Protein AF-A0A946X0G3-F1 (afdb_monomer_lite)

Secondary structure (DSSP, 8-state):
---SSTTS-SBTTTTB-HHHHHHHHHHHHHHHHHTT----EEESSBTTBSS--TTT-S-EEE--HHHHHH---TT--S-STTS-GGG----S---HHHHHH-TTT-TTHHHHIIIIIHHHHHHHS--GGG-S--EE-SSEEEEE-TTSTT-EEEEESS-EEEEEEEPPTT-TT-SEEEEEEE-SS-EEEEEEEE-BTTEEEEEE-TT--EEEE-PPP-

Foldseek 3Di:
DAAPDVPGARDPVPRHDLVNLQVVVLVVLVVCVVVVHADEEADQDDRNHQGRQFLSHQAYNHAAPVSLVPHDHPPRDPDPLQDASNRDHYDQDDQVVLCVVPVPQSPCPLVSCQQTVQVSVQSRDDDLQQQWDFDHDNFWTWGDNVVDPFKIKTAGQAKDFQDKIAGGPVCPVAQKKWKWFQGPVGTHTDDMFGADPRITGDTTHRGGIIMIGSDDDD

Sequence (218 aa):
MRPSGPGEPISPYLGLSTEDEVAAQRKILRYWRDQGIDVTSEGGKYWLREDPFLGLQPMAWHHDEMTYAREDWPGKPEDFTSLPPELCAFTPMHAEPEIMRDSESLPGLIEQFCLKVAPWYYRRNADVAKASTVIITDDEVVCPVLWRDRALVAYSRHGVSGRTIRLPSHWVDVTHVKLSLLTLDGLEDRRTLPVDDGLISLTLAAHEPIVIGPFPAS

Radius of gyration: 21.56 Å; chains: 1; bounding box: 56×33×55 Å

pLDDT: mean 88.21, std 9.85, range [49.22, 98.31]

Structure (mmCIF, N/CA/C/O backbone):
data_AF-A0A946X0G3-F1
#
_entry.id   AF-A0A946X0G3-F1
#
loop_
_atom_site.group_PDB
_atom_site.id
_atom_site.type_symbol
_atom_site.label_atom_id
_atom_site.label_alt_id
_atom_site.label_comp_id
_atom_site.label_asym_id
_atom_site.label_entity_id
_atom_site.label_seq_id
_atom_site.pdbx_PDB_ins_code
_atom_site.Cartn_x
_atom_site.Cartn_y
_atom_site.Cartn_z
_atom_site.occupancy
_atom_site.B_iso_or_equiv
_atom_site.auth_seq_id
_atom_site.auth_comp_id
_atom_site.auth_asym_id
_atom_site.auth_atom_id
_atom_site.pdbx_PDB_model_num
ATOM 1 N N . MET A 1 1 ? 25.998 1.568 -18.212 1.00 55.88 1 MET A N 1
ATOM 2 C CA . MET A 1 1 ? 26.500 2.537 -19.211 1.00 55.88 1 MET A CA 1
ATOM 3 C C . MET A 1 1 ? 25.497 3.683 -19.245 1.00 55.88 1 MET A C 1
ATOM 5 O O . MET A 1 1 ? 24.305 3.396 -19.266 1.00 55.88 1 MET A O 1
ATOM 9 N N . ARG A 1 2 ? 25.930 4.938 -19.087 1.00 56.94 2 ARG A N 1
ATOM 10 C CA . ARG A 1 2 ? 25.055 6.115 -19.242 1.00 56.94 2 ARG A CA 1
ATOM 11 C C . ARG A 1 2 ? 25.330 6.706 -20.629 1.00 56.94 2 ARG A C 1
ATOM 13 O O . ARG A 1 2 ? 26.508 6.715 -20.990 1.00 56.94 2 ARG A O 1
ATOM 20 N N . PRO A 1 3 ? 24.310 7.165 -21.379 1.00 61.22 3 PRO A N 1
ATOM 21 C CA . PRO A 1 3 ? 24.537 7.885 -22.619 1.00 61.22 3 PRO A CA 1
ATOM 22 C C . PRO A 1 3 ? 25.484 9.049 -22.360 1.00 61.22 3 PRO A C 1
ATOM 24 O O . PRO A 1 3 ? 25.451 9.669 -21.290 1.00 61.22 3 PRO A O 1
ATOM 27 N N . SER A 1 4 ? 26.325 9.329 -23.343 1.00 61.78 4 SER A N 1
ATOM 28 C CA . SER A 1 4 ? 27.299 10.412 -23.273 1.00 61.78 4 SER A CA 1
ATOM 29 C C . SER A 1 4 ? 26.637 11.805 -23.414 1.00 61.78 4 SER A C 1
ATOM 31 O O . SER A 1 4 ? 27.226 12.799 -22.991 1.00 61.78 4 SER A O 1
ATOM 33 N N . GLY A 1 5 ? 25.360 11.862 -23.829 1.00 61.22 5 GLY A N 1
ATOM 34 C CA . GLY A 1 5 ? 24.507 13.053 -23.850 1.00 61.22 5 GLY A CA 1
ATOM 35 C C . GLY A 1 5 ? 23.083 12.771 -24.371 1.00 61.22 5 GLY A C 1
ATOM 36 O O . GLY A 1 5 ? 22.788 11.646 -24.786 1.00 61.22 5 GLY A O 1
ATOM 37 N N . PRO A 1 6 ? 22.165 13.760 -24.347 1.00 61.59 6 PRO A N 1
ATOM 38 C CA . PRO A 1 6 ? 20.841 13.639 -24.963 1.00 61.59 6 PRO A CA 1
ATOM 39 C C . PRO A 1 6 ? 20.947 13.364 -26.471 1.00 61.59 6 PRO A C 1
ATOM 41 O O . PRO A 1 6 ? 21.573 14.134 -27.194 1.00 61.59 6 PRO A O 1
ATOM 44 N N . GLY A 1 7 ? 20.323 12.282 -26.945 1.00 64.81 7 GLY A N 1
ATOM 45 C CA . GLY A 1 7 ? 20.351 11.880 -28.359 1.00 64.81 7 GLY A CA 1
ATOM 46 C C . GLY A 1 7 ? 21.602 11.105 -28.790 1.00 64.81 7 GLY A C 1
ATOM 47 O O . GLY A 1 7 ? 21.724 10.764 -29.964 1.00 64.81 7 GLY A O 1
ATOM 48 N N . GLU A 1 8 ? 22.519 10.806 -27.869 1.00 70.75 8 GLU A N 1
ATOM 49 C CA . GLU A 1 8 ? 23.694 9.985 -28.158 1.00 70.75 8 GLU A CA 1
ATOM 50 C C . GLU A 1 8 ? 23.410 8.487 -27.952 1.00 70.75 8 GLU A C 1
ATOM 52 O O . GLU A 1 8 ? 22.542 8.129 -27.148 1.00 70.75 8 GLU A O 1
ATOM 57 N N . PRO A 1 9 ? 24.143 7.591 -28.645 1.00 72.38 9 PRO A N 1
ATOM 58 C CA . PRO A 1 9 ? 24.001 6.156 -28.452 1.00 72.38 9 PRO A CA 1
ATOM 59 C C . PRO A 1 9 ? 24.216 5.761 -26.991 1.00 72.38 9 PRO A C 1
ATOM 61 O O . PRO A 1 9 ? 25.131 6.241 -26.319 1.00 72.38 9 PRO A O 1
ATOM 64 N N . ILE A 1 10 ? 23.418 4.808 -26.521 1.00 78.50 10 ILE A N 1
ATOM 65 C CA . ILE A 1 10 ? 23.568 4.226 -25.183 1.00 78.50 10 ILE A CA 1
ATOM 66 C C . ILE A 1 10 ? 24.912 3.509 -25.054 1.00 78.50 10 ILE A C 1
ATOM 68 O O . ILE A 1 10 ? 25.544 3.541 -23.995 1.00 78.50 10 ILE A O 1
ATOM 72 N N . SER A 1 11 ? 25.354 2.885 -26.150 1.00 75.62 11 SER A N 1
ATOM 73 C CA . SER A 1 11 ? 26.679 2.296 -26.284 1.00 75.62 11 SER A CA 1
ATOM 74 C C . SER A 1 11 ? 27.450 2.983 -27.411 1.00 75.62 11 SER A C 1
ATOM 76 O O . SER A 1 11 ? 27.090 2.801 -28.580 1.00 75.62 11 SER A O 1
ATOM 78 N N . PRO A 1 12 ? 28.551 3.698 -27.108 1.00 69.44 12 PRO A N 1
ATOM 79 C CA . PRO A 1 12 ? 29.371 4.348 -28.131 1.00 69.44 12 PRO A CA 1
ATOM 80 C C . PRO A 1 12 ? 30.099 3.343 -29.041 1.00 69.44 12 PRO A C 1
ATOM 82 O O . PRO A 1 12 ? 30.631 3.729 -30.076 1.00 69.44 12 PRO A O 1
ATOM 85 N N . TYR A 1 13 ? 30.120 2.056 -28.676 1.00 79.56 13 TYR A N 1
ATOM 86 C CA . TYR A 1 13 ? 30.780 0.995 -29.443 1.00 79.56 13 TYR A CA 1
ATOM 87 C C . TYR A 1 13 ? 29.832 0.231 -30.365 1.00 79.56 13 TYR A C 1
ATOM 89 O O . TYR A 1 13 ? 30.270 -0.318 -31.371 1.00 79.56 13 TYR A O 1
ATOM 97 N N . LEU A 1 14 ? 28.551 0.155 -30.000 1.00 83.06 14 LEU A N 1
ATOM 98 C CA . LEU A 1 14 ? 27.558 -0.646 -30.719 1.00 83.06 14 LEU A CA 1
ATOM 99 C C . LEU A 1 14 ? 26.562 0.211 -31.506 1.00 83.06 14 LEU A C 1
ATOM 101 O O . LEU A 1 14 ? 25.830 -0.330 -32.325 1.00 83.06 14 LEU A O 1
ATOM 105 N N . GLY A 1 15 ? 26.525 1.526 -31.263 1.00 83.88 15 GLY A N 1
ATOM 106 C CA . GLY A 1 15 ? 25.594 2.434 -31.937 1.00 83.88 15 GLY A CA 1
ATOM 107 C C . GLY A 1 15 ? 24.127 2.200 -31.564 1.00 83.88 15 GLY A C 1
ATOM 108 O O . GLY A 1 15 ? 23.250 2.617 -32.310 1.00 83.88 15 GLY A O 1
ATOM 109 N N . LEU A 1 16 ? 23.861 1.529 -30.437 1.00 85.88 16 LEU A N 1
ATOM 110 C CA . LEU A 1 16 ? 22.505 1.219 -29.982 1.00 85.88 16 LEU A CA 1
ATOM 111 C C . LEU A 1 16 ? 21.797 2.476 -29.480 1.00 85.88 16 LEU A C 1
ATOM 113 O O . LEU A 1 16 ? 22.350 3.237 -28.677 1.00 85.88 16 LEU A O 1
ATOM 117 N N . SER A 1 17 ? 20.564 2.656 -29.936 1.00 85.94 17 SER A N 1
ATOM 118 C CA . SER A 1 17 ? 19.666 3.727 -29.514 1.00 85.94 17 SER A CA 1
ATOM 119 C C . SER A 1 17 ? 18.859 3.343 -28.267 1.00 85.94 17 SER A C 1
ATOM 121 O O . SER A 1 17 ? 18.804 2.178 -27.864 1.00 85.94 17 SER A O 1
ATOM 123 N N . THR A 1 18 ? 18.175 4.320 -27.670 1.00 85.56 18 THR A N 1
ATOM 124 C CA . THR A 1 18 ? 17.166 4.060 -26.628 1.00 85.56 18 THR A CA 1
ATOM 125 C C . THR A 1 18 ? 16.022 3.193 -27.141 1.00 85.56 18 THR A C 1
ATOM 127 O O . THR A 1 18 ? 15.529 2.343 -26.404 1.00 85.56 18 THR A O 1
ATOM 130 N N . GLU A 1 19 ? 15.629 3.345 -28.406 1.00 87.81 19 GLU A N 1
ATOM 131 C CA . GLU A 1 19 ? 14.585 2.521 -29.019 1.00 87.81 19 GLU A CA 1
ATOM 132 C C . GLU A 1 19 ? 15.002 1.045 -29.096 1.00 87.81 19 GLU A C 1
ATOM 134 O O . GLU A 1 19 ? 14.199 0.162 -28.781 1.00 87.81 19 GLU A O 1
ATOM 139 N N . ASP A 1 20 ? 16.266 0.769 -29.436 1.00 89.69 20 ASP A N 1
ATOM 140 C CA . ASP A 1 20 ? 16.814 -0.593 -29.463 1.00 89.69 20 ASP A CA 1
ATOM 141 C C . ASP A 1 20 ? 16.781 -1.233 -28.070 1.00 89.69 20 ASP A C 1
ATOM 143 O O . ASP A 1 20 ? 16.346 -2.379 -27.911 1.00 89.69 20 ASP A O 1
ATOM 147 N N . GLU A 1 21 ? 17.182 -0.477 -27.045 1.00 89.88 21 GLU A N 1
ATOM 148 C CA . GLU A 1 21 ? 17.142 -0.91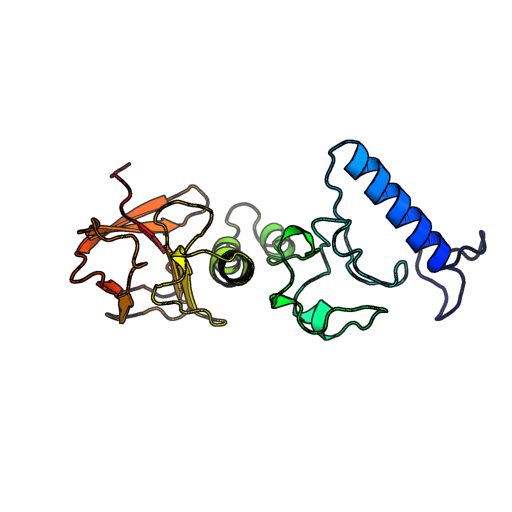6 -25.648 1.00 89.88 21 GLU A CA 1
ATOM 149 C C . GLU A 1 21 ? 15.708 -1.152 -25.163 1.00 89.88 21 GLU A C 1
ATOM 151 O O . GLU A 1 21 ? 15.429 -2.175 -24.533 1.00 89.88 21 GLU A O 1
ATOM 156 N N . VAL A 1 22 ? 14.767 -0.263 -25.491 1.00 91.19 22 VAL A N 1
ATOM 157 C CA . VAL A 1 22 ? 13.339 -0.440 -25.186 1.00 91.19 22 VAL A CA 1
ATOM 158 C C . VAL A 1 22 ? 12.798 -1.702 -25.859 1.00 91.19 22 VAL A C 1
ATOM 160 O O . VAL A 1 22 ? 12.115 -2.508 -25.217 1.00 91.19 22 VAL A O 1
ATOM 163 N N . ALA A 1 23 ? 13.121 -1.920 -27.135 1.00 93.12 23 ALA A N 1
ATOM 164 C CA . ALA A 1 23 ? 12.687 -3.098 -27.875 1.00 93.12 23 ALA A CA 1
ATOM 165 C C . ALA A 1 23 ? 13.257 -4.392 -27.274 1.00 93.12 23 ALA A C 1
ATOM 167 O O . ALA A 1 23 ? 12.530 -5.384 -27.150 1.00 93.12 23 ALA A O 1
ATOM 168 N N . ALA A 1 24 ? 14.530 -4.392 -26.872 1.00 93.50 24 ALA A N 1
ATOM 169 C CA . ALA A 1 24 ? 15.168 -5.526 -26.212 1.00 93.50 24 ALA A CA 1
ATOM 170 C C . ALA A 1 24 ? 14.536 -5.820 -24.843 1.00 93.50 24 ALA A C 1
ATOM 172 O O . ALA A 1 24 ? 14.138 -6.956 -24.580 1.00 93.50 24 ALA A O 1
ATOM 173 N N . GLN A 1 25 ? 14.350 -4.800 -24.003 1.00 93.75 25 GLN A N 1
ATOM 174 C CA . GLN A 1 25 ? 13.747 -4.947 -22.675 1.00 93.75 25 GLN A CA 1
ATOM 175 C C . GLN A 1 25 ? 12.310 -5.472 -22.756 1.00 93.75 25 GLN A C 1
ATOM 177 O O . GLN A 1 25 ? 11.956 -6.411 -22.044 1.00 93.75 25 GLN A O 1
ATOM 182 N N . ARG A 1 26 ? 11.494 -4.954 -23.684 1.00 94.00 26 ARG A N 1
ATOM 183 C CA . ARG A 1 26 ? 10.133 -5.467 -23.910 1.00 94.00 26 ARG A CA 1
ATOM 184 C C . ARG A 1 26 ? 10.133 -6.934 -24.349 1.00 94.00 26 ARG A C 1
ATOM 186 O O . ARG A 1 26 ? 9.258 -7.683 -23.921 1.00 94.00 26 ARG A O 1
ATOM 193 N N . LYS A 1 27 ? 11.091 -7.364 -25.182 1.00 96.12 27 LYS A N 1
ATOM 194 C CA . LYS A 1 27 ? 11.238 -8.780 -25.571 1.00 96.12 27 LYS A CA 1
ATOM 195 C C . LYS A 1 27 ? 11.607 -9.658 -24.374 1.00 96.12 27 LYS A C 1
ATOM 197 O O . LYS A 1 27 ? 11.003 -10.712 -24.214 1.00 96.12 27 LYS A O 1
ATOM 202 N N . ILE A 1 28 ? 12.538 -9.211 -23.530 1.00 95.06 28 ILE A N 1
ATOM 203 C CA . ILE A 1 28 ? 12.961 -9.935 -22.321 1.00 95.06 28 ILE A CA 1
ATOM 204 C C . ILE A 1 28 ? 11.788 -10.098 -21.348 1.00 95.06 28 ILE A C 1
ATOM 206 O O . ILE A 1 28 ? 11.506 -11.214 -20.922 1.00 95.06 28 ILE A O 1
ATOM 210 N N . LEU A 1 29 ? 11.070 -9.012 -21.041 1.00 94.06 29 LEU A N 1
ATOM 211 C CA . LEU A 1 29 ? 9.914 -9.056 -20.140 1.00 94.06 29 LEU A CA 1
ATOM 212 C C . LEU A 1 29 ? 8.815 -9.988 -20.670 1.00 94.06 29 LEU A C 1
ATOM 214 O O . LEU A 1 29 ? 8.288 -10.806 -19.922 1.00 94.06 29 LEU A O 1
ATOM 218 N N . ARG A 1 30 ? 8.504 -9.918 -21.974 1.00 94.69 30 ARG A N 1
ATOM 219 C CA . ARG A 1 30 ? 7.520 -10.817 -22.601 1.00 94.69 30 ARG A CA 1
ATOM 220 C C . ARG A 1 30 ? 7.949 -12.274 -22.530 1.00 94.69 30 ARG A C 1
ATOM 222 O O . ARG A 1 30 ? 7.134 -13.099 -22.148 1.00 94.69 30 ARG A O 1
ATOM 229 N N . TYR A 1 31 ? 9.208 -12.571 -22.852 1.00 96.38 31 TYR A N 1
ATOM 230 C CA . TYR A 1 31 ? 9.725 -13.935 -22.808 1.00 96.38 31 TYR A CA 1
ATOM 231 C C . TYR A 1 31 ? 9.486 -14.575 -21.438 1.00 96.38 31 TYR A C 1
ATOM 233 O O . TYR A 1 31 ? 8.917 -15.659 -21.367 1.00 96.38 31 TYR A O 1
ATOM 241 N N . TRP A 1 32 ? 9.858 -13.893 -20.352 1.00 95.88 32 TRP A N 1
ATOM 242 C CA . TRP A 1 32 ? 9.680 -14.432 -19.003 1.00 95.88 32 TRP A CA 1
ATOM 243 C C . TRP A 1 32 ? 8.218 -14.537 -18.590 1.00 95.88 32 TRP A C 1
ATOM 245 O O . TRP A 1 32 ? 7.822 -15.558 -18.028 1.00 95.88 32 TRP A O 1
ATOM 255 N N . ARG A 1 33 ? 7.396 -13.551 -18.954 1.00 91.88 33 ARG A N 1
ATOM 256 C CA . ARG A 1 33 ? 5.952 -13.615 -18.727 1.00 91.88 33 ARG A CA 1
ATOM 257 C C . ARG A 1 33 ? 5.314 -14.809 -19.440 1.00 91.88 33 ARG A C 1
ATOM 259 O O . ARG A 1 33 ? 4.478 -15.487 -18.855 1.00 91.88 33 ARG A O 1
ATOM 266 N N . ASP A 1 34 ? 5.751 -15.116 -20.660 1.00 94.50 34 ASP A N 1
ATOM 267 C CA . ASP A 1 34 ? 5.294 -16.292 -21.412 1.00 94.50 34 ASP A CA 1
ATOM 268 C C . ASP A 1 34 ? 5.757 -17.612 -20.760 1.00 94.50 34 ASP A C 1
ATOM 270 O O . ASP A 1 34 ? 5.161 -18.660 -20.997 1.00 94.50 34 ASP A O 1
ATO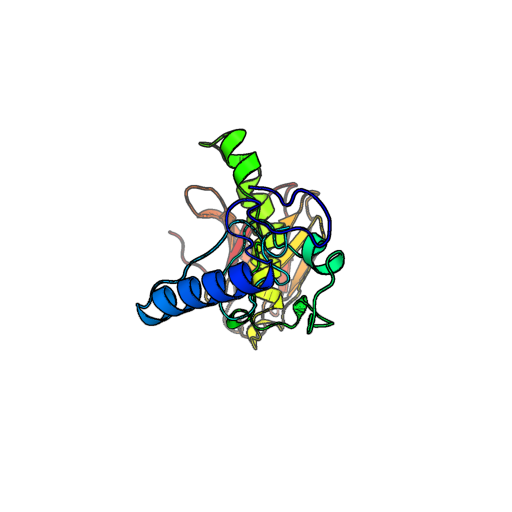M 274 N N . GLN A 1 35 ? 6.790 -17.570 -19.909 1.00 96.56 35 GLN A N 1
ATOM 275 C CA . GLN A 1 35 ? 7.198 -18.683 -19.039 1.00 96.56 35 GLN A CA 1
ATOM 276 C C . GLN A 1 35 ? 6.471 -18.692 -17.679 1.00 96.56 35 GLN A C 1
ATOM 278 O O . GLN A 1 35 ? 6.806 -19.503 -16.817 1.00 96.56 35 GLN A O 1
ATOM 283 N N . GLY A 1 36 ? 5.497 -17.803 -17.458 1.00 93.69 36 GLY A N 1
ATOM 284 C CA . GLY A 1 36 ? 4.793 -17.664 -16.180 1.00 93.69 36 GLY A CA 1
ATOM 285 C C . GLY A 1 36 ? 5.629 -17.006 -15.079 1.00 93.69 36 GLY A C 1
ATOM 286 O O . GLY A 1 36 ? 5.347 -17.212 -13.901 1.00 93.69 36 GLY A O 1
AT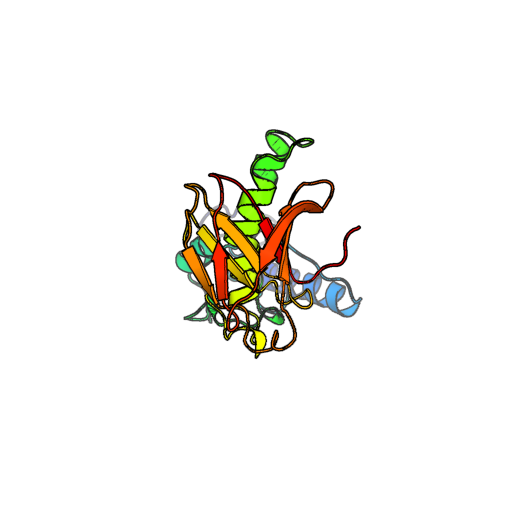OM 287 N N . ILE A 1 37 ? 6.671 -16.253 -15.448 1.00 93.00 37 ILE A N 1
ATOM 288 C CA . ILE A 1 37 ? 7.546 -15.543 -14.514 1.00 93.00 37 ILE A CA 1
ATOM 289 C C . ILE A 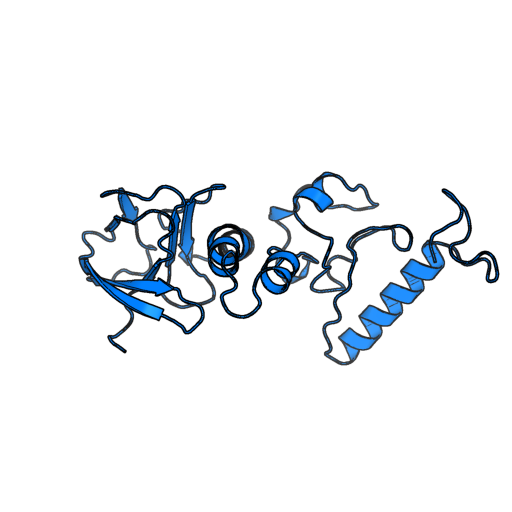1 37 ? 7.329 -14.040 -14.650 1.00 93.00 37 ILE A C 1
ATOM 291 O O . ILE A 1 37 ? 7.610 -13.428 -15.682 1.00 93.00 37 ILE A O 1
ATOM 295 N N . ASP A 1 38 ? 6.897 -13.449 -13.547 1.00 90.44 38 ASP A N 1
ATOM 296 C CA . ASP A 1 38 ? 6.711 -12.018 -13.386 1.00 90.44 38 ASP A CA 1
ATOM 297 C C . ASP A 1 38 ? 8.048 -11.332 -13.074 1.00 90.44 38 ASP A C 1
ATOM 299 O O . ASP A 1 38 ? 8.584 -11.426 -11.969 1.00 90.44 38 ASP A O 1
ATOM 303 N N . VAL A 1 39 ? 8.613 -10.648 -14.073 1.00 90.81 39 VAL A N 1
ATOM 304 C CA . VAL A 1 39 ? 9.905 -9.957 -13.952 1.00 90.81 39 VAL A CA 1
ATOM 305 C C . VAL A 1 39 ? 9.701 -8.483 -13.632 1.00 90.81 39 VAL A C 1
ATOM 307 O O . VAL A 1 39 ? 9.010 -7.770 -14.358 1.00 90.81 39 VAL A O 1
ATOM 310 N N . THR A 1 40 ? 10.355 -8.023 -12.568 1.00 91.19 40 THR A N 1
ATOM 311 C CA . THR A 1 40 ? 10.412 -6.617 -12.151 1.00 91.19 40 THR A CA 1
ATOM 312 C C . THR A 1 40 ? 11.692 -5.945 -12.647 1.00 91.19 40 THR A C 1
ATOM 314 O O . THR A 1 40 ? 12.600 -6.598 -13.172 1.00 91.19 40 THR A O 1
ATOM 317 N N . SER A 1 41 ? 11.792 -4.624 -12.498 1.00 90.56 41 SER A N 1
ATOM 318 C CA . SER A 1 41 ? 13.027 -3.901 -12.815 1.00 90.56 41 SER A CA 1
ATOM 319 C C . SER A 1 41 ? 13.323 -2.757 -11.849 1.00 90.56 41 SER A C 1
ATOM 321 O O . SER A 1 41 ? 12.484 -2.357 -11.049 1.00 90.56 41 SER A O 1
ATOM 323 N N . GLU A 1 42 ? 14.541 -2.224 -11.914 1.00 88.25 42 GLU A N 1
ATOM 324 C CA . GLU A 1 42 ? 14.973 -1.138 -11.031 1.00 88.25 42 GLU A CA 1
ATOM 325 C C . GLU A 1 42 ? 14.309 0.209 -11.366 1.00 88.25 42 GLU A C 1
ATOM 327 O O . GLU A 1 42 ? 14.044 0.998 -10.471 1.00 88.25 42 GLU A O 1
ATOM 332 N N . GLY A 1 43 ? 14.015 0.511 -12.633 1.00 84.75 43 GLY A N 1
ATOM 333 C CA . GLY A 1 43 ? 13.545 1.849 -13.013 1.00 84.75 43 GLY A CA 1
ATOM 334 C C . GLY A 1 43 ? 12.219 1.873 -13.765 1.00 84.75 43 GLY A C 1
ATOM 335 O O . GLY A 1 43 ? 11.975 1.037 -14.632 1.00 84.75 43 GLY A O 1
ATOM 336 N N . GLY A 1 44 ? 11.383 2.873 -13.472 1.00 85.19 44 GLY A N 1
ATOM 337 C CA . GLY A 1 44 ? 10.212 3.211 -14.282 1.00 85.19 44 GLY A CA 1
ATOM 338 C C . GLY A 1 44 ? 10.642 3.834 -15.607 1.00 85.19 44 GLY A C 1
ATOM 339 O O . GLY A 1 44 ? 10.630 3.171 -16.637 1.00 85.19 44 GLY A O 1
ATOM 340 N N . LYS A 1 45 ? 11.125 5.075 -15.581 1.00 86.44 45 LYS A N 1
ATOM 341 C CA . LYS A 1 45 ? 11.739 5.744 -16.732 1.00 86.44 45 LYS A CA 1
ATOM 342 C C . LYS A 1 45 ? 13.140 6.229 -16.358 1.00 86.44 45 LYS A C 1
ATOM 344 O O . LYS A 1 45 ? 13.374 6.706 -15.256 1.00 86.44 45 LYS A O 1
ATOM 349 N N . TYR A 1 46 ? 14.107 6.063 -17.257 1.00 78.75 46 TYR A N 1
ATOM 350 C CA . TYR A 1 46 ? 15.498 6.488 -17.049 1.00 78.75 46 TYR A CA 1
ATOM 351 C C . TYR A 1 46 ? 16.234 6.534 -18.394 1.00 78.75 46 TYR A C 1
ATOM 353 O O . TYR A 1 46 ? 15.628 6.436 -19.450 1.00 78.75 46 TYR A O 1
ATOM 361 N N . TRP A 1 47 ? 17.557 6.684 -18.406 1.00 77.25 47 TRP A N 1
ATOM 362 C CA . TRP A 1 47 ? 18.320 6.877 -19.648 1.00 77.25 47 TRP A CA 1
ATOM 363 C C . TRP A 1 47 ? 18.406 5.647 -20.582 1.00 77.25 47 TRP A C 1
ATOM 365 O O . TRP A 1 47 ? 19.028 5.755 -21.633 1.00 77.25 47 TRP A O 1
ATOM 375 N N . LEU A 1 48 ? 17.840 4.486 -20.210 1.00 81.50 48 LEU A N 1
ATOM 376 C CA . LEU A 1 48 ? 17.781 3.278 -21.061 1.00 81.50 48 LEU A CA 1
ATOM 377 C C . LEU A 1 48 ? 16.359 2.921 -21.523 1.00 81.50 48 LEU A C 1
ATOM 379 O O . LEU A 1 48 ? 16.179 1.900 -22.182 1.00 81.50 48 LEU A O 1
ATOM 383 N N . ARG A 1 49 ? 15.333 3.684 -21.127 1.00 86.88 49 ARG A N 1
ATOM 384 C CA . ARG A 1 49 ? 13.940 3.431 -21.522 1.00 86.88 49 ARG A CA 1
ATOM 385 C C . ARG A 1 49 ? 13.086 4.681 -21.400 1.00 86.88 49 ARG A C 1
ATOM 387 O O . ARG A 1 49 ? 13.286 5.495 -20.505 1.00 86.88 49 ARG A O 1
ATOM 394 N N . GLU A 1 50 ? 12.092 4.799 -22.264 1.00 87.75 50 GLU A N 1
ATOM 395 C CA . GLU A 1 50 ? 11.283 6.017 -22.354 1.00 87.75 50 GLU A CA 1
ATOM 396 C C . GLU A 1 50 ? 9.977 5.951 -21.560 1.00 87.75 50 GLU A C 1
ATOM 398 O O . GLU A 1 50 ? 9.392 6.995 -21.289 1.00 87.75 50 GLU A O 1
ATOM 403 N N . ASP A 1 51 ? 9.552 4.755 -21.142 1.00 90.06 51 ASP A N 1
ATOM 404 C CA . ASP A 1 51 ? 8.304 4.518 -20.417 1.00 90.06 51 ASP A CA 1
ATOM 405 C C . ASP A 1 51 ? 8.448 3.360 -19.398 1.00 90.06 51 ASP A C 1
ATOM 407 O O . ASP A 1 51 ? 9.358 2.535 -19.537 1.00 90.06 51 ASP A O 1
ATOM 411 N N . PRO A 1 52 ? 7.561 3.270 -18.385 1.00 90.31 52 PRO A N 1
ATOM 412 C CA . PRO A 1 52 ? 7.633 2.270 -17.314 1.00 90.31 52 PRO A CA 1
ATOM 413 C C . PRO A 1 52 ? 7.084 0.887 -17.679 1.00 90.31 52 PRO A C 1
ATOM 415 O O . PRO A 1 52 ? 6.937 0.041 -16.802 1.00 90.31 52 PRO A O 1
ATOM 418 N N . PHE A 1 53 ? 6.777 0.613 -18.946 1.00 91.94 53 PHE A N 1
ATOM 419 C CA . PHE A 1 53 ? 6.237 -0.666 -19.414 1.00 91.94 53 PHE A CA 1
ATOM 420 C C . PHE A 1 53 ? 4.971 -1.113 -18.664 1.00 91.94 53 PHE A C 1
ATOM 422 O O . PHE A 1 53 ? 4.837 -2.285 -18.298 1.00 91.94 53 PHE A O 1
ATOM 429 N N . LEU A 1 54 ? 4.030 -0.182 -18.467 1.00 89.31 54 LEU A N 1
ATOM 430 C CA . LEU A 1 54 ? 2.723 -0.456 -17.855 1.00 89.31 54 LEU A CA 1
ATOM 431 C C . LEU A 1 54 ? 2.051 -1.680 -18.504 1.00 89.31 54 LEU A C 1
ATOM 433 O O . LEU A 1 54 ? 2.031 -1.812 -19.731 1.00 89.31 54 LEU A O 1
ATOM 437 N N . GLY A 1 55 ? 1.536 -2.592 -17.675 1.00 87.31 55 GLY A N 1
ATOM 438 C CA . GLY A 1 55 ? 0.895 -3.845 -18.104 1.00 87.31 55 GLY A CA 1
ATOM 439 C C . GLY A 1 55 ? 1.836 -4.921 -18.671 1.00 87.31 55 GLY A C 1
ATOM 440 O O . GLY A 1 55 ? 1.373 -5.974 -19.119 1.00 87.31 55 GLY A O 1
ATOM 441 N N . LEU A 1 56 ? 3.152 -4.682 -18.690 1.00 89.62 56 LEU A N 1
ATOM 442 C CA . LEU A 1 56 ? 4.148 -5.674 -19.106 1.00 89.62 56 LEU A CA 1
ATOM 443 C C . LEU A 1 56 ? 5.051 -6.139 -17.959 1.00 89.62 56 LEU A C 1
ATOM 445 O O . LEU A 1 56 ? 5.471 -7.292 -17.977 1.00 89.62 56 LEU A O 1
ATOM 449 N N . GLN A 1 57 ? 5.328 -5.275 -16.983 1.00 90.50 57 GLN A N 1
ATOM 450 C CA . GLN A 1 57 ? 5.991 -5.644 -15.733 1.00 90.50 57 GLN A CA 1
ATOM 451 C C . GLN A 1 57 ? 5.090 -5.293 -14.541 1.00 90.50 57 GLN A C 1
ATOM 453 O O . GLN A 1 57 ? 4.410 -4.266 -14.593 1.00 90.50 57 GLN A O 1
ATOM 458 N N . PRO A 1 58 ? 5.093 -6.098 -13.469 1.00 88.25 58 PRO A N 1
ATOM 459 C CA . PRO A 1 58 ? 4.219 -5.874 -12.319 1.00 88.25 58 PRO A CA 1
ATOM 460 C C . PRO A 1 58 ? 4.756 -4.820 -11.342 1.00 88.25 58 PRO A C 1
ATOM 462 O O . PRO A 1 58 ? 4.003 -4.295 -10.529 1.00 88.25 58 PRO A O 1
ATOM 465 N N . MET A 1 59 ? 6.056 -4.507 -11.380 1.00 90.38 59 MET A N 1
ATOM 466 C CA . MET A 1 59 ? 6.671 -3.525 -10.483 1.00 90.38 59 MET A CA 1
ATOM 467 C C . MET A 1 59 ? 7.982 -2.992 -11.067 1.00 90.38 59 MET A C 1
ATOM 469 O O . MET A 1 59 ? 8.769 -3.745 -11.650 1.00 90.38 59 MET A O 1
ATOM 473 N N . ALA A 1 60 ? 8.214 -1.694 -10.873 1.00 91.12 60 ALA A N 1
ATOM 474 C CA . ALA A 1 60 ? 9.510 -1.058 -11.049 1.00 91.12 60 ALA A CA 1
ATOM 475 C C . ALA A 1 60 ? 9.905 -0.308 -9.765 1.00 91.12 60 ALA A C 1
ATOM 477 O O . ALA A 1 60 ? 9.094 0.445 -9.222 1.00 91.12 60 ALA A O 1
ATOM 478 N N . TRP A 1 61 ? 11.135 -0.513 -9.280 1.00 88.44 61 TRP A N 1
ATOM 479 C CA . TRP A 1 61 ? 11.596 0.009 -7.986 1.00 88.44 61 TRP A CA 1
ATOM 480 C C . TRP A 1 61 ? 11.504 1.538 -7.920 1.00 88.44 61 TRP A C 1
ATOM 482 O O . TRP A 1 61 ? 10.758 2.072 -7.107 1.00 88.44 61 TRP A O 1
ATOM 492 N N . HIS A 1 62 ? 12.143 2.246 -8.851 1.00 87.19 62 HIS A N 1
ATOM 493 C CA . HIS A 1 62 ? 12.023 3.695 -9.018 1.00 87.19 62 HIS A CA 1
ATOM 494 C C . HIS A 1 62 ? 10.813 4.066 -9.884 1.00 87.19 62 HIS A C 1
ATOM 496 O O . HIS A 1 62 ? 10.952 4.627 -10.974 1.00 87.19 62 HIS A O 1
ATOM 502 N N . HIS A 1 63 ? 9.618 3.707 -9.417 1.00 88.81 63 HIS A N 1
ATOM 503 C CA . HIS A 1 63 ? 8.360 4.156 -10.004 1.00 88.81 63 HIS A CA 1
ATOM 504 C C . HIS A 1 63 ? 7.278 4.297 -8.928 1.00 88.81 63 HIS A C 1
ATOM 506 O O . HIS A 1 63 ? 6.559 3.350 -8.601 1.00 88.81 63 HIS A O 1
ATOM 512 N N . ASP A 1 64 ? 7.175 5.505 -8.374 1.00 87.31 64 ASP A N 1
ATOM 513 C CA . ASP A 1 64 ? 6.163 5.897 -7.392 1.00 87.31 64 ASP A CA 1
ATOM 514 C C . ASP A 1 64 ? 5.274 7.058 -7.889 1.00 87.31 64 ASP A C 1
ATOM 516 O O . ASP A 1 64 ? 5.407 7.506 -9.026 1.00 87.31 64 ASP A O 1
ATOM 520 N N . GLU A 1 65 ? 4.343 7.552 -7.060 1.00 84.44 65 GLU A N 1
ATOM 521 C CA . GLU A 1 65 ? 3.355 8.560 -7.477 1.00 84.44 65 GLU A CA 1
ATOM 522 C C . GLU A 1 65 ? 4.050 9.898 -7.763 1.00 84.44 65 GLU A C 1
ATOM 524 O O . GLU A 1 65 ? 3.674 10.613 -8.691 1.00 84.44 65 GLU A O 1
ATOM 529 N N . MET A 1 66 ? 5.117 10.208 -7.018 1.00 85.44 66 MET A N 1
ATOM 530 C CA . MET A 1 66 ? 5.928 11.407 -7.231 1.00 85.44 66 MET A CA 1
ATOM 531 C C . MET A 1 66 ? 6.711 11.337 -8.544 1.00 85.44 66 MET A C 1
ATOM 533 O O . MET A 1 66 ? 6.761 12.311 -9.297 1.00 85.44 66 MET A O 1
ATOM 537 N N . THR A 1 67 ? 7.324 10.189 -8.822 1.00 87.69 67 THR A N 1
ATOM 538 C CA . THR A 1 67 ? 8.086 9.930 -10.047 1.00 87.69 67 THR A CA 1
ATOM 539 C C . THR A 1 67 ? 7.150 9.961 -11.247 1.00 87.69 67 THR A C 1
ATOM 541 O O . THR A 1 67 ? 7.388 10.715 -12.190 1.00 87.69 67 THR A O 1
ATOM 544 N N . TYR A 1 68 ? 6.010 9.269 -11.145 1.00 88.06 68 TYR A N 1
ATOM 545 C CA . TYR A 1 68 ? 4.943 9.308 -12.136 1.00 88.06 68 TYR A CA 1
ATOM 546 C C . TYR A 1 68 ? 4.500 10.740 -12.429 1.00 88.06 68 TYR A C 1
ATOM 548 O O . TYR A 1 68 ? 4.424 11.123 -13.590 1.00 88.06 68 TYR A O 1
ATOM 556 N N . ALA A 1 69 ? 4.223 11.562 -11.413 1.00 88.00 69 ALA A N 1
ATOM 557 C CA . ALA A 1 69 ? 3.757 12.934 -11.611 1.00 88.00 69 ALA A CA 1
ATOM 558 C C . ALA A 1 69 ? 4.774 13.814 -12.363 1.00 88.00 69 ALA A C 1
ATOM 560 O O . ALA A 1 69 ? 4.376 14.661 -13.160 1.00 88.00 69 ALA A O 1
ATOM 561 N N . ARG A 1 70 ? 6.076 13.603 -12.135 1.00 88.19 70 ARG A N 1
ATOM 562 C CA . ARG A 1 70 ? 7.161 14.420 -12.708 1.00 88.19 70 ARG A CA 1
ATOM 563 C C . ARG A 1 70 ? 7.607 13.985 -14.100 1.00 88.19 70 ARG A C 1
ATOM 565 O O . ARG A 1 70 ? 8.152 14.800 -14.841 1.00 88.19 70 ARG A O 1
ATOM 572 N N . GLU A 1 71 ? 7.453 12.712 -14.428 1.00 87.75 71 GLU A N 1
ATOM 573 C CA . GLU A 1 71 ? 7.918 12.148 -15.690 1.00 87.75 71 GLU A CA 1
ATOM 574 C C . GLU A 1 71 ? 6.882 12.320 -16.799 1.00 87.75 71 GLU A C 1
ATOM 576 O O . GLU A 1 71 ? 5.686 12.180 -16.572 1.00 87.75 71 GLU A O 1
ATOM 581 N N . ASP A 1 72 ? 7.338 12.590 -18.018 1.00 87.75 72 ASP A N 1
ATOM 582 C CA . ASP A 1 72 ? 6.492 12.619 -19.212 1.00 87.75 72 ASP A CA 1
ATOM 583 C C . ASP A 1 72 ? 6.941 11.541 -20.201 1.00 87.75 72 ASP A C 1
ATOM 585 O O . ASP A 1 72 ? 8.149 11.326 -20.364 1.00 87.75 72 ASP A O 1
ATOM 589 N N . TRP A 1 73 ? 5.993 10.842 -20.821 1.00 88.69 73 TRP A N 1
ATOM 590 C CA . TRP A 1 73 ? 6.266 9.826 -21.837 1.00 88.69 73 TRP A CA 1
ATOM 591 C C . TRP A 1 73 ? 5.072 9.631 -22.779 1.00 88.69 73 TRP A C 1
ATOM 593 O O . TRP A 1 73 ? 3.924 9.887 -22.396 1.00 88.69 73 TRP A O 1
ATOM 603 N N . PRO A 1 74 ? 5.309 9.140 -24.010 1.00 85.88 74 PRO A N 1
ATOM 604 C CA . PRO A 1 74 ? 4.241 8.901 -24.972 1.00 85.88 74 PRO A CA 1
ATOM 605 C C . PRO A 1 74 ? 3.158 7.965 -24.421 1.00 85.88 74 PRO A C 1
ATOM 607 O O . PRO A 1 74 ? 3.436 6.838 -24.016 1.00 85.88 74 PRO A O 1
ATOM 610 N N . GLY A 1 75 ? 1.906 8.429 -24.424 1.00 87.31 75 GLY A N 1
ATOM 611 C CA . GLY A 1 75 ? 0.762 7.635 -23.968 1.00 87.31 75 GLY A CA 1
ATOM 612 C C . GLY A 1 75 ? 0.646 7.485 -22.449 1.00 87.31 75 GLY A C 1
ATOM 613 O O . GLY A 1 75 ? -0.072 6.597 -21.992 1.00 87.31 75 GLY A O 1
ATOM 614 N N . LYS A 1 76 ? 1.332 8.329 -21.664 1.00 90.12 76 LYS A N 1
ATOM 615 C CA . LYS A 1 76 ? 1.156 8.405 -20.211 1.00 90.12 76 LYS A CA 1
ATOM 616 C C . LYS A 1 76 ? -0.323 8.623 -19.844 1.00 90.12 76 LYS A C 1
ATOM 618 O O . LYS A 1 76 ? -0.908 9.610 -20.289 1.00 90.12 76 LYS A O 1
ATOM 623 N N . PRO A 1 77 ? -0.925 7.751 -19.015 1.00 88.69 77 PRO A N 1
ATOM 624 C CA . PRO A 1 77 ? -2.271 7.980 -18.497 1.00 88.69 77 PRO A CA 1
ATOM 625 C C . PRO A 1 77 ? -2.368 9.287 -17.692 1.00 88.69 77 PRO A C 1
ATOM 627 O O . PRO A 1 77 ? -1.481 9.602 -16.896 1.00 88.69 77 PRO A O 1
ATOM 630 N N . GLU A 1 78 ? -3.454 10.041 -17.862 1.00 86.12 78 GLU A N 1
ATOM 631 C CA . GLU A 1 78 ? -3.663 11.288 -17.107 1.00 86.12 78 GLU A CA 1
ATOM 632 C C . GLU A 1 78 ? -3.816 11.021 -15.605 1.00 86.12 78 GLU A C 1
ATOM 634 O O . GLU A 1 78 ? -3.235 11.726 -14.781 1.00 86.12 78 GLU A O 1
ATOM 639 N N . ASP A 1 79 ? -4.552 9.965 -15.257 1.00 83.69 79 ASP A N 1
ATOM 640 C CA . ASP A 1 79 ? -4.800 9.567 -13.879 1.00 83.69 79 ASP A CA 1
ATOM 641 C C . ASP A 1 79 ? -4.123 8.231 -13.564 1.00 83.69 79 ASP A C 1
ATOM 643 O O . ASP A 1 79 ? -4.545 7.154 -13.983 1.00 83.69 79 ASP A O 1
ATOM 647 N N . PHE A 1 80 ? -3.052 8.314 -12.782 1.00 78.25 80 PHE A N 1
ATOM 648 C CA . PHE A 1 80 ? -2.310 7.151 -12.313 1.00 78.25 80 PHE A CA 1
ATOM 649 C C . PHE A 1 80 ? -3.075 6.297 -11.303 1.00 78.25 80 PHE A C 1
ATOM 651 O O . PHE A 1 80 ? -2.803 5.105 -11.133 1.00 78.25 80 PHE A O 1
ATOM 658 N N . THR A 1 81 ? -3.980 6.927 -10.557 1.00 74.62 81 THR A N 1
ATOM 659 C CA . THR A 1 81 ? -4.641 6.313 -9.407 1.00 74.62 81 THR A CA 1
ATOM 660 C C . THR A 1 81 ? -5.836 5.460 -9.812 1.00 74.62 81 THR A C 1
ATOM 662 O O . THR A 1 81 ? -6.211 4.565 -9.055 1.00 74.62 81 THR A O 1
ATOM 665 N N . SER A 1 82 ? -6.373 5.673 -11.016 1.00 76.38 82 SER A N 1
ATOM 666 C CA . SER A 1 82 ? -7.440 4.860 -11.608 1.00 76.38 82 SER A CA 1
ATOM 667 C C . SER A 1 82 ? -6.945 3.666 -12.420 1.00 76.38 82 SER A C 1
ATOM 669 O O . SER A 1 82 ? -7.767 2.869 -12.876 1.00 76.38 82 SER A O 1
ATOM 671 N N . LEU A 1 83 ? -5.628 3.496 -12.589 1.00 79.81 83 LEU A N 1
ATOM 672 C CA . LEU A 1 83 ? -5.099 2.315 -13.263 1.00 79.81 83 LEU A CA 1
ATOM 673 C C . LEU A 1 83 ? -5.460 1.042 -12.477 1.00 79.81 83 LEU A C 1
ATOM 675 O O . LEU A 1 83 ? -5.176 0.974 -11.274 1.00 79.81 83 LEU A O 1
ATOM 679 N N . PRO A 1 84 ? -6.028 0.019 -13.148 1.00 78.56 84 PRO A N 1
ATOM 680 C CA . PRO A 1 84 ? -6.197 -1.302 -12.562 1.00 78.56 84 PRO A CA 1
ATOM 681 C C . PRO A 1 84 ? -4.862 -1.845 -12.032 1.00 78.56 84 PRO A C 1
ATOM 683 O O . PRO A 1 84 ? -3.815 -1.554 -12.629 1.00 78.56 84 PRO A O 1
ATOM 686 N N . PRO A 1 85 ? -4.867 -2.654 -10.956 1.00 76.56 85 PRO A N 1
ATOM 687 C CA . PRO A 1 85 ? -3.656 -3.271 -10.421 1.00 76.56 85 PRO A CA 1
ATOM 688 C C . PRO A 1 85 ? -2.819 -3.994 -11.486 1.00 76.56 85 PRO A C 1
ATOM 690 O O . PRO A 1 85 ? -1.598 -3.888 -11.473 1.00 76.56 85 PRO A O 1
ATOM 693 N N . GLU A 1 86 ? -3.463 -4.646 -12.459 1.00 78.38 86 GLU A N 1
ATOM 694 C CA . GLU A 1 86 ? -2.817 -5.409 -13.536 1.00 78.38 86 GLU A CA 1
ATOM 695 C C . GLU A 1 86 ? -2.039 -4.532 -14.529 1.00 78.38 86 GLU A C 1
ATOM 697 O O . GLU A 1 86 ? -1.184 -5.022 -15.266 1.00 78.38 86 GLU A O 1
ATOM 702 N N . LEU A 1 87 ? -2.341 -3.232 -14.578 1.00 83.25 87 LEU A N 1
ATOM 703 C CA . LEU A 1 87 ? -1.682 -2.266 -15.458 1.00 83.25 87 LEU A CA 1
ATOM 704 C C . LEU A 1 87 ? -0.659 -1.399 -14.717 1.00 83.25 87 LEU A C 1
ATOM 706 O O . LEU A 1 87 ? -0.035 -0.528 -15.326 1.00 83.25 87 LEU A O 1
ATOM 710 N N . CYS A 1 88 ? -0.466 -1.625 -13.419 1.00 76.88 88 CYS A N 1
ATOM 711 C CA . CYS A 1 88 ? 0.387 -0.804 -12.577 1.00 76.88 88 CYS A CA 1
ATOM 712 C C . CYS A 1 88 ? 1.797 -1.410 -12.474 1.00 76.88 88 CYS A C 1
ATOM 714 O O . CYS A 1 88 ? 1.946 -2.558 -12.079 1.00 76.88 88 CYS A O 1
ATOM 716 N N . ALA A 1 89 ? 2.835 -0.632 -12.796 1.00 85.75 89 ALA A N 1
ATOM 717 C CA . ALA A 1 89 ? 4.243 -1.018 -12.629 1.00 85.75 89 ALA A CA 1
ATOM 718 C C . ALA A 1 89 ? 4.877 -0.250 -11.455 1.00 85.75 89 ALA A C 1
ATOM 720 O O . ALA A 1 89 ? 5.876 0.441 -11.625 1.00 85.75 89 ALA A O 1
ATOM 721 N N . PHE A 1 90 ? 4.249 -0.299 -10.279 1.00 83.81 90 PHE A N 1
ATOM 722 C CA . PHE A 1 90 ? 4.421 0.688 -9.206 1.00 83.81 90 PHE A CA 1
ATOM 723 C C . PHE A 1 90 ? 4.959 0.108 -7.898 1.00 83.81 90 PHE A C 1
ATOM 725 O O . PHE A 1 90 ? 4.638 -1.021 -7.531 1.00 83.81 90 PHE A O 1
ATOM 732 N N . THR A 1 91 ? 5.682 0.939 -7.146 1.00 85.69 91 THR A N 1
ATOM 733 C CA . THR A 1 91 ? 6.198 0.612 -5.814 1.00 85.69 91 THR A CA 1
ATOM 734 C C . THR A 1 91 ? 5.556 1.499 -4.733 1.00 85.69 91 THR A C 1
ATOM 736 O O . THR A 1 91 ? 5.941 2.660 -4.589 1.00 85.69 91 THR A O 1
ATOM 739 N N . PRO A 1 92 ? 4.610 0.984 -3.913 1.00 85.44 92 PRO A N 1
ATOM 740 C CA . PRO A 1 92 ? 4.025 1.748 -2.800 1.00 85.44 92 PRO A CA 1
ATOM 741 C C . PRO A 1 92 ? 4.999 1.973 -1.642 1.00 85.44 92 PRO A C 1
ATOM 743 O O . PRO A 1 92 ? 4.766 2.830 -0.795 1.00 85.44 92 PRO A O 1
ATOM 746 N N . MET A 1 93 ? 6.061 1.173 -1.553 1.00 87.19 93 MET A N 1
ATOM 747 C CA . MET A 1 93 ? 6.906 1.090 -0.369 1.00 87.19 93 MET A CA 1
ATOM 748 C C . MET A 1 93 ? 8.369 0.905 -0.752 1.00 87.19 93 MET A C 1
ATOM 750 O O . MET A 1 93 ? 8.710 -0.026 -1.473 1.00 87.19 93 MET A O 1
ATOM 754 N N . HIS A 1 94 ? 9.230 1.754 -0.196 1.00 87.25 94 HIS A N 1
ATOM 755 C CA . HIS A 1 94 ? 10.674 1.683 -0.382 1.00 87.25 94 HIS A CA 1
ATOM 756 C C . HIS A 1 94 ? 11.310 1.222 0.930 1.00 87.25 94 HIS A C 1
ATOM 758 O O . HIS A 1 94 ? 11.608 2.030 1.809 1.00 87.25 94 HIS A O 1
ATOM 764 N N . ALA A 1 95 ? 11.465 -0.093 1.082 1.00 87.00 95 ALA A N 1
ATOM 765 C CA . ALA A 1 95 ? 11.971 -0.699 2.314 1.00 87.00 95 ALA A CA 1
ATOM 766 C C . ALA A 1 95 ? 13.506 -0.670 2.438 1.00 87.00 95 ALA A C 1
ATOM 768 O O . ALA A 1 95 ? 14.018 -0.869 3.533 1.00 87.00 95 ALA A O 1
ATOM 769 N N . GLU A 1 96 ? 14.253 -0.407 1.359 1.00 89.44 96 GLU A N 1
ATOM 770 C CA . GLU A 1 96 ? 15.725 -0.432 1.365 1.00 89.44 96 GLU A CA 1
ATOM 771 C C . GLU A 1 96 ? 16.341 0.466 2.454 1.00 89.44 96 GLU A C 1
ATOM 773 O O . GLU A 1 96 ? 17.146 -0.052 3.226 1.00 89.44 96 GLU A O 1
ATOM 778 N N . PRO A 1 97 ? 15.940 1.745 2.631 1.00 89.12 97 PRO A N 1
ATOM 779 C CA . PRO A 1 97 ? 16.491 2.566 3.709 1.00 89.12 97 PRO A CA 1
ATOM 780 C C . PRO A 1 97 ? 16.199 2.009 5.108 1.00 89.12 97 PRO A C 1
ATOM 782 O O . PRO A 1 97 ? 17.015 2.167 6.012 1.00 89.12 97 PRO A O 1
ATOM 785 N N . GLU A 1 98 ? 15.053 1.346 5.292 1.00 90.44 98 GLU A N 1
ATOM 786 C CA . GLU A 1 98 ? 14.688 0.707 6.561 1.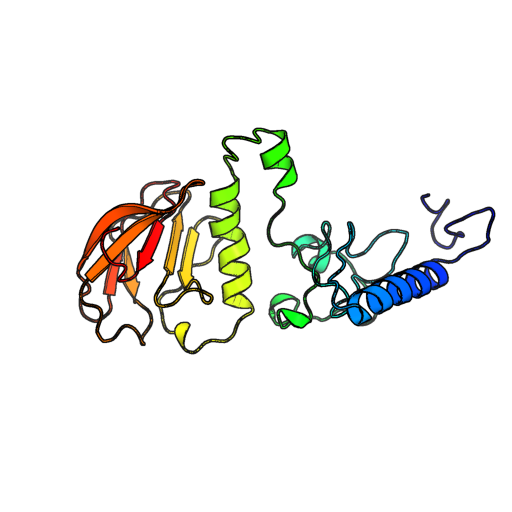00 90.44 98 GLU A CA 1
ATOM 787 C C . GLU A 1 98 ? 15.576 -0.504 6.839 1.00 90.44 98 GLU A C 1
ATOM 789 O O . GLU A 1 98 ? 16.139 -0.608 7.924 1.00 90.44 98 GLU A O 1
ATOM 794 N N . ILE A 1 99 ? 15.754 -1.368 5.835 1.00 91.06 99 ILE A N 1
ATOM 795 C CA . ILE A 1 99 ? 16.594 -2.569 5.910 1.00 91.06 99 ILE A CA 1
ATOM 796 C C . ILE A 1 99 ? 18.057 -2.188 6.153 1.00 91.06 99 ILE A C 1
ATOM 798 O O . ILE A 1 99 ? 18.726 -2.802 6.978 1.00 91.06 99 ILE A O 1
ATOM 802 N N . MET A 1 100 ? 18.557 -1.163 5.456 1.00 92.88 100 MET A N 1
ATOM 803 C CA . MET A 1 100 ? 19.922 -0.661 5.638 1.00 92.88 100 MET A CA 1
ATOM 804 C C . MET A 1 100 ? 20.140 -0.047 7.022 1.00 92.88 100 MET A C 1
ATOM 806 O O . MET A 1 100 ? 21.259 -0.077 7.531 1.00 92.88 100 MET A O 1
ATOM 810 N N . ARG A 1 101 ? 19.095 0.547 7.610 1.00 92.31 101 ARG A N 1
ATOM 811 C CA . ARG A 1 101 ? 19.154 1.145 8.945 1.00 92.31 101 ARG A CA 1
ATOM 812 C C . ARG A 1 101 ? 19.152 0.079 10.035 1.00 92.31 101 ARG A C 1
ATOM 814 O O . ARG A 1 101 ? 19.983 0.149 10.933 1.00 92.31 101 ARG A O 1
ATOM 821 N N . ASP A 1 102 ? 18.199 -0.845 9.974 1.00 91.38 102 ASP A N 1
ATOM 822 C CA . ASP A 1 102 ? 18.053 -1.949 10.919 1.00 91.38 102 ASP A CA 1
ATOM 823 C C . ASP A 1 102 ? 17.219 -3.071 10.281 1.00 91.38 102 ASP A C 1
ATOM 825 O O . ASP A 1 102 ? 15.991 -2.995 10.197 1.00 91.38 102 ASP A O 1
ATOM 829 N N . SER A 1 103 ? 17.910 -4.118 9.828 1.00 90.81 103 SER A N 1
ATOM 830 C CA . SER A 1 103 ? 17.312 -5.286 9.178 1.00 90.81 103 SER A CA 1
ATOM 831 C C . SER A 1 103 ? 16.539 -6.203 10.123 1.00 90.81 103 SER A C 1
ATOM 833 O O . SER A 1 103 ? 15.818 -7.073 9.641 1.00 90.81 103 SER A O 1
ATOM 835 N N . GLU A 1 104 ? 16.713 -6.054 11.437 1.00 88.06 104 GLU A N 1
ATOM 836 C CA . GLU A 1 104 ? 16.035 -6.881 12.434 1.00 88.06 104 GLU A CA 1
ATOM 837 C C . GLU A 1 104 ? 14.733 -6.219 12.884 1.00 88.06 104 GLU A C 1
ATOM 839 O O . GLU A 1 104 ? 13.676 -6.845 12.834 1.00 88.06 104 GLU A O 1
ATOM 844 N N . SER A 1 105 ? 14.785 -4.943 13.282 1.00 86.94 105 SER A N 1
ATOM 845 C CA . SER A 1 105 ? 13.615 -4.249 13.842 1.00 86.94 105 SER A CA 1
ATOM 846 C C . SER A 1 105 ? 12.765 -3.498 12.817 1.00 86.94 105 SER A C 1
ATOM 848 O O . SER A 1 105 ? 11.623 -3.151 13.123 1.00 86.94 105 SER A O 1
ATOM 850 N N . LEU A 1 106 ? 13.301 -3.241 11.614 1.00 90.38 106 LEU A N 1
ATOM 851 C CA . LEU A 1 106 ? 12.616 -2.625 10.467 1.00 90.38 106 LEU A CA 1
ATOM 852 C C . LEU A 1 106 ? 11.670 -1.470 10.877 1.00 90.38 106 LEU A C 1
ATOM 854 O O . LEU A 1 106 ? 10.475 -1.505 10.559 1.00 90.38 106 LEU A O 1
ATOM 858 N N . PRO A 1 107 ? 12.161 -0.430 11.586 1.00 81.50 107 PRO A N 1
ATOM 859 C CA . PRO A 1 107 ? 11.315 0.382 12.464 1.00 81.50 107 PRO A CA 1
ATOM 860 C C . PRO A 1 107 ? 10.237 1.183 11.726 1.00 81.50 107 PRO A C 1
ATOM 862 O O . PRO A 1 107 ? 9.198 1.502 12.296 1.00 81.50 107 PRO A O 1
ATOM 865 N N . GLY A 1 108 ? 10.476 1.537 10.460 1.00 90.31 108 GLY A N 1
ATOM 866 C CA . GLY A 1 108 ? 9.512 2.257 9.629 1.00 90.31 108 GLY A CA 1
ATOM 867 C C . GLY A 1 108 ? 8.640 1.355 8.758 1.00 90.31 108 GLY A C 1
ATOM 868 O O . GLY A 1 108 ? 7.734 1.859 8.099 1.00 90.31 108 GLY A O 1
ATOM 869 N N . LEU A 1 109 ? 8.874 0.040 8.720 1.00 92.75 109 LEU A N 1
ATOM 870 C CA . LEU A 1 109 ? 8.216 -0.839 7.752 1.00 92.75 109 LEU A CA 1
ATOM 871 C C . LEU A 1 109 ? 6.706 -0.934 7.989 1.00 92.75 109 LEU A C 1
ATOM 873 O O . LEU A 1 109 ? 5.930 -0.813 7.044 1.00 92.75 109 LEU A O 1
ATOM 877 N N . ILE A 1 110 ? 6.281 -1.086 9.247 1.00 94.19 110 ILE A N 1
ATOM 878 C CA . ILE A 1 110 ? 4.855 -1.169 9.596 1.00 94.19 110 ILE A CA 1
ATOM 879 C C . ILE A 1 110 ? 4.150 0.163 9.325 1.00 94.19 110 ILE A C 1
ATOM 881 O O . ILE A 1 110 ? 3.038 0.174 8.793 1.00 94.19 110 ILE A O 1
ATOM 885 N N . GLU A 1 111 ? 4.803 1.291 9.618 1.00 94.50 111 GLU A N 1
ATOM 886 C CA . GLU A 1 111 ? 4.272 2.611 9.272 1.00 94.50 111 GLU A CA 1
ATOM 887 C C . GLU A 1 111 ? 4.105 2.753 7.754 1.00 94.50 111 GLU A C 1
ATOM 889 O O . GLU A 1 111 ? 3.035 3.147 7.291 1.00 94.50 111 GLU A O 1
ATOM 894 N N . GLN A 1 112 ? 5.127 2.406 6.965 1.00 93.56 112 GLN A N 1
ATOM 895 C CA . GLN A 1 112 ? 5.048 2.476 5.506 1.00 93.56 112 GLN A CA 1
ATOM 896 C C . GLN A 1 112 ? 3.963 1.549 4.949 1.00 93.56 112 GLN A C 1
ATOM 898 O O . GLN A 1 112 ? 3.234 1.935 4.034 1.00 93.56 112 GLN A O 1
ATOM 903 N N . PHE A 1 113 ? 3.807 0.354 5.515 1.00 94.31 113 PHE A N 1
ATOM 904 C CA . PHE A 1 113 ? 2.718 -0.545 5.159 1.00 94.31 113 PHE A CA 1
ATOM 905 C C . PHE A 1 113 ? 1.348 0.105 5.413 1.00 94.31 113 PHE A C 1
ATOM 907 O O . PHE A 1 113 ? 0.510 0.141 4.508 1.00 94.31 113 PHE A O 1
ATOM 914 N N . CYS A 1 114 ? 1.140 0.670 6.606 1.00 96.06 114 CYS A N 1
ATOM 915 C CA . CYS A 1 114 ? -0.125 1.295 6.985 1.00 96.06 114 CYS A CA 1
ATOM 916 C C . CYS A 1 114 ? -0.423 2.546 6.149 1.00 96.06 114 CYS A C 1
ATOM 918 O O . CYS A 1 114 ? -1.522 2.680 5.628 1.00 96.06 114 CYS A O 1
ATOM 920 N N . LEU A 1 115 ? 0.538 3.456 5.994 1.00 94.81 115 LEU A N 1
ATOM 921 C CA . LEU A 1 115 ? 0.310 4.752 5.350 1.00 94.81 115 LEU A CA 1
ATOM 922 C C . LEU A 1 115 ? 0.439 4.724 3.824 1.00 94.81 115 LEU A C 1
ATOM 924 O O . LEU A 1 115 ? -0.061 5.629 3.159 1.00 94.81 115 LEU A O 1
ATOM 928 N N . LYS A 1 116 ? 1.097 3.712 3.247 1.00 92.12 116 LYS A N 1
ATOM 929 C CA . LYS A 1 116 ? 1.331 3.646 1.796 1.00 92.12 116 LYS A CA 1
ATOM 930 C C . LYS A 1 116 ? 0.693 2.422 1.153 1.00 92.12 116 LYS A C 1
ATOM 932 O O . LYS A 1 116 ? -0.133 2.572 0.257 1.00 92.12 116 LYS A O 1
ATOM 937 N N . VAL A 1 117 ? 1.036 1.215 1.610 1.00 91.81 117 VAL A N 1
ATOM 938 C CA . VAL A 1 117 ? 0.632 -0.037 0.939 1.00 91.81 117 VAL A CA 1
ATOM 939 C C . VAL A 1 117 ? -0.870 -0.291 1.054 1.00 91.81 117 VAL A C 1
ATOM 941 O O . VAL A 1 117 ? -1.532 -0.503 0.037 1.00 91.81 117 VAL A O 1
ATOM 944 N N . ALA A 1 118 ? -1.429 -0.250 2.266 1.00 92.75 118 ALA A N 1
ATOM 945 C CA . ALA A 1 118 ? -2.854 -0.512 2.458 1.00 92.75 118 ALA A CA 1
ATOM 946 C C . ALA A 1 118 ? -3.751 0.528 1.749 1.00 92.75 118 ALA A C 1
ATOM 948 O O . ALA A 1 118 ? -4.645 0.117 1.003 1.00 92.75 118 ALA A O 1
ATOM 949 N N . PRO A 1 119 ? -3.480 1.847 1.845 1.00 90.69 119 PRO A N 1
ATOM 950 C CA . PRO A 1 119 ? -4.159 2.864 1.050 1.00 90.69 119 PRO A CA 1
ATOM 951 C C . PRO A 1 119 ? -4.037 2.661 -0.457 1.00 90.69 119 PRO A C 1
ATOM 953 O O . PRO A 1 119 ? -5.032 2.787 -1.174 1.00 90.69 119 PRO A O 1
ATOM 956 N N . TRP A 1 120 ? -2.834 2.339 -0.944 1.00 88.38 120 TRP A N 1
ATOM 957 C CA . TRP A 1 120 ? -2.590 2.082 -2.361 1.00 88.38 120 TRP A CA 1
ATOM 958 C C . TRP A 1 120 ? -3.487 0.957 -2.884 1.00 88.38 120 TRP A C 1
ATOM 960 O O . TRP A 1 120 ? -4.181 1.144 -3.889 1.00 88.38 120 TRP A O 1
ATOM 970 N N . TYR A 1 121 ? -3.522 -0.173 -2.174 1.00 88.00 121 TYR A N 1
ATOM 971 C CA . TYR A 1 121 ? -4.334 -1.324 -2.557 1.00 88.00 121 TYR A CA 1
ATOM 972 C C . TYR A 1 121 ? -5.830 -1.009 -2.461 1.00 88.00 121 TYR A C 1
ATOM 974 O O . TYR A 1 121 ? -6.590 -1.330 -3.376 1.00 88.00 121 TYR A O 1
ATOM 982 N N . TYR A 1 122 ? -6.256 -0.335 -1.387 1.00 88.25 122 TYR A N 1
ATOM 983 C CA . TYR A 1 122 ? -7.647 0.069 -1.186 1.00 88.25 122 TYR A CA 1
ATOM 984 C C . TYR A 1 122 ? -8.170 0.939 -2.340 1.00 88.25 122 TYR A C 1
ATOM 986 O O . TYR A 1 122 ? -9.268 0.711 -2.854 1.00 88.25 122 TYR A O 1
ATOM 994 N N . ARG A 1 123 ? -7.391 1.937 -2.780 1.00 85.12 123 ARG A N 1
ATOM 995 C CA . ARG A 1 123 ? -7.800 2.847 -3.862 1.00 85.12 123 ARG A CA 1
ATOM 996 C C . ARG A 1 123 ? -7.994 2.109 -5.190 1.00 85.12 123 ARG A C 1
ATOM 998 O O . ARG A 1 123 ? -8.990 2.367 -5.861 1.00 85.12 123 ARG A O 1
ATOM 1005 N N . ARG A 1 124 ? -7.108 1.163 -5.521 1.00 81.69 124 ARG A N 1
ATOM 1006 C CA . ARG A 1 124 ? -7.048 0.504 -6.842 1.00 81.69 124 ARG A CA 1
ATOM 1007 C C . ARG A 1 124 ? -7.938 -0.722 -7.011 1.00 81.69 124 ARG A C 1
ATOM 1009 O O . ARG A 1 124 ? -8.160 -1.152 -8.134 1.00 81.69 124 ARG A O 1
ATOM 1016 N N . ASN A 1 125 ? -8.484 -1.266 -5.929 1.00 80.62 125 ASN A N 1
ATOM 1017 C CA . ASN A 1 125 ? -9.393 -2.408 -6.004 1.00 80.62 125 ASN A CA 1
ATOM 1018 C C . ASN A 1 125 ? -10.825 -1.944 -5.745 1.00 80.62 125 ASN A C 1
ATOM 1020 O O . ASN A 1 125 ? -11.098 -1.324 -4.720 1.00 80.62 125 ASN A O 1
ATOM 1024 N N . ALA A 1 126 ? -11.741 -2.186 -6.683 1.00 64.56 126 ALA A N 1
ATOM 1025 C CA . ALA A 1 126 ? -13.156 -1.859 -6.528 1.00 64.56 126 ALA A CA 1
ATOM 1026 C C . ALA A 1 126 ? -13.874 -2.997 -5.786 1.00 64.56 126 ALA A C 1
ATOM 1028 O O . ALA A 1 126 ? -13.910 -4.118 -6.278 1.00 64.56 126 ALA A O 1
ATOM 1029 N N . ASP A 1 127 ? -14.451 -2.705 -4.618 1.00 67.50 127 ASP A N 1
ATOM 1030 C CA . ASP A 1 127 ? -15.224 -3.677 -3.841 1.00 67.50 127 ASP A CA 1
ATOM 1031 C C . ASP A 1 127 ? -16.444 -2.992 -3.200 1.00 67.50 127 ASP A C 1
ATOM 1033 O O . ASP A 1 127 ? -16.383 -1.844 -2.750 1.00 67.50 127 ASP A O 1
ATOM 1037 N N . VAL A 1 128 ? -17.555 -3.722 -3.133 1.00 56.94 128 VAL A N 1
ATOM 1038 C CA . VAL A 1 128 ? -18.751 -3.422 -2.332 1.00 56.94 128 VAL A CA 1
ATOM 1039 C C . VAL A 1 128 ? -18.400 -3.222 -0.846 1.00 56.94 128 VAL A C 1
ATOM 1041 O O . VAL A 1 128 ? -19.118 -2.529 -0.123 1.00 56.94 128 VAL A O 1
ATOM 1044 N N . ALA A 1 129 ? -17.254 -3.747 -0.397 1.00 57.72 129 ALA A N 1
ATOM 1045 C CA . ALA A 1 129 ? -16.671 -3.539 0.928 1.00 57.72 129 ALA A CA 1
ATOM 1046 C C . ALA A 1 129 ? -16.296 -2.078 1.275 1.00 57.72 129 ALA A C 1
ATOM 1048 O O . ALA A 1 129 ? -16.010 -1.791 2.437 1.00 57.72 129 ALA A O 1
ATOM 1049 N N . LYS A 1 130 ? -16.325 -1.141 0.314 1.00 63.62 130 LYS A N 1
ATOM 1050 C CA . LYS A 1 130 ? -15.949 0.276 0.510 1.00 63.62 130 LYS A CA 1
ATOM 1051 C C . LYS A 1 130 ? -16.973 1.141 1.258 1.00 63.62 130 LYS A C 1
ATOM 1053 O O . LYS A 1 130 ? -16.685 2.297 1.559 1.00 63.62 130 LYS A O 1
ATOM 1058 N N . ALA A 1 131 ? -18.161 0.623 1.572 1.00 69.19 131 ALA A N 1
ATOM 1059 C CA . ALA A 1 131 ? -19.188 1.350 2.325 1.00 69.19 131 ALA A CA 1
ATOM 1060 C C . ALA A 1 131 ? -18.882 1.389 3.840 1.00 69.19 131 ALA A C 1
ATOM 1062 O O . ALA A 1 131 ? -19.642 0.858 4.651 1.00 69.19 131 ALA A O 1
ATOM 1063 N N . SER A 1 132 ? -17.754 1.996 4.212 1.00 81.44 132 SER A N 1
ATOM 1064 C CA . SER A 1 132 ? -17.291 2.205 5.589 1.00 81.44 132 SER A CA 1
ATOM 1065 C C . SER A 1 132 ? -16.813 3.645 5.783 1.00 81.44 132 SER A C 1
ATOM 1067 O O . SER A 1 132 ? -16.665 4.404 4.823 1.00 81.44 132 SER A O 1
ATOM 1069 N N . THR A 1 133 ? -16.515 4.038 7.022 1.00 85.38 133 THR A N 1
ATOM 1070 C CA . THR A 1 133 ? -15.650 5.205 7.233 1.00 85.38 133 THR A CA 1
ATOM 1071 C C . THR A 1 133 ? -14.272 4.890 6.657 1.00 85.38 133 THR A C 1
ATOM 1073 O O . THR A 1 133 ? -13.713 3.828 6.938 1.00 85.38 133 THR A O 1
ATOM 1076 N N . VAL A 1 134 ? -13.740 5.806 5.847 1.00 92.50 134 VAL A N 1
ATOM 1077 C CA . VAL A 1 134 ? -12.396 5.709 5.278 1.00 92.50 134 VAL A CA 1
ATOM 1078 C C . VAL A 1 134 ? -11.653 7.003 5.537 1.00 92.50 134 VAL A C 1
ATOM 1080 O O . VAL A 1 134 ? -12.138 8.085 5.211 1.00 92.50 134 VAL A O 1
ATOM 1083 N N . ILE A 1 135 ? -10.478 6.871 6.135 1.00 94.81 135 ILE A N 1
ATOM 1084 C CA . ILE A 1 135 ? -9.569 7.967 6.441 1.00 94.81 135 ILE A CA 1
ATOM 1085 C C . ILE A 1 135 ? -8.245 7.591 5.806 1.00 94.81 135 ILE A C 1
ATOM 1087 O O . ILE A 1 135 ? -7.713 6.524 6.084 1.00 94.81 135 ILE A O 1
ATOM 1091 N N . ILE A 1 136 ? -7.749 8.421 4.900 1.00 94.06 136 ILE A N 1
ATOM 1092 C CA . ILE A 1 136 ? -6.451 8.213 4.270 1.00 94.06 136 ILE A CA 1
ATOM 1093 C C . ILE A 1 136 ? -5.812 9.587 4.115 1.00 94.06 136 ILE A C 1
ATOM 1095 O O . ILE A 1 136 ? -6.232 10.375 3.267 1.00 94.06 136 ILE A O 1
ATOM 1099 N N . THR A 1 137 ? -4.819 9.863 4.949 1.00 95.19 137 THR A N 1
ATOM 1100 C CA . THR A 1 137 ? -3.994 11.073 4.929 1.00 95.19 137 THR A CA 1
ATOM 1101 C C . THR A 1 137 ? -2.519 10.680 5.020 1.00 95.19 137 THR A C 1
ATOM 1103 O O . THR A 1 137 ? -2.190 9.497 5.117 1.00 95.19 137 THR A O 1
ATOM 1106 N N . ASP A 1 138 ? -1.623 11.665 5.018 1.00 93.69 138 ASP A N 1
ATOM 1107 C CA . ASP A 1 138 ? -0.183 11.424 5.166 1.00 93.69 138 ASP A CA 1
ATOM 1108 C C . ASP A 1 138 ? 0.218 10.938 6.571 1.00 93.69 138 ASP A C 1
ATOM 1110 O O . ASP A 1 138 ? 1.319 10.415 6.745 1.00 93.69 138 ASP A O 1
ATOM 1114 N N . ASP A 1 139 ? -0.664 11.095 7.565 1.00 97.31 139 ASP A N 1
ATOM 1115 C CA . ASP A 1 139 ? -0.393 10.806 8.981 1.00 97.31 139 ASP A CA 1
ATOM 1116 C C . ASP A 1 139 ? -1.362 9.789 9.596 1.00 97.31 139 ASP A C 1
ATOM 1118 O O . ASP A 1 139 ? -1.137 9.318 10.715 1.00 97.31 139 ASP A O 1
ATOM 1122 N N . GLU A 1 140 ? -2.452 9.458 8.901 1.00 97.56 140 GLU A N 1
ATOM 1123 C CA . GLU A 1 140 ? -3.508 8.600 9.420 1.00 97.56 140 GLU A CA 1
ATOM 1124 C C . GLU A 1 140 ? -4.115 7.712 8.330 1.00 97.56 140 GLU A C 1
ATOM 1126 O O . GLU A 1 140 ? -4.417 8.159 7.222 1.00 97.56 140 GLU A O 1
ATOM 1131 N N . VAL A 1 141 ? -4.371 6.453 8.683 1.00 97.38 141 VAL A N 1
ATOM 1132 C CA . VAL A 1 141 ? -5.181 5.542 7.880 1.00 97.38 141 VAL A CA 1
ATOM 1133 C C . VAL A 1 141 ? -6.245 4.871 8.743 1.00 97.38 141 VAL A C 1
ATOM 1135 O O . VAL A 1 141 ? -5.968 4.414 9.847 1.00 97.38 141 VAL A O 1
ATOM 1138 N N . VAL A 1 142 ? -7.459 4.780 8.212 1.00 96.94 142 VAL A N 1
ATOM 1139 C CA . VAL A 1 142 ? -8.502 3.832 8.600 1.00 96.94 142 VAL A CA 1
ATOM 1140 C C . VAL A 1 142 ? -9.142 3.356 7.304 1.00 96.94 142 VAL A C 1
ATOM 1142 O O . VAL A 1 142 ? -9.870 4.117 6.669 1.00 96.94 142 VAL A O 1
ATOM 1145 N N . CYS A 1 143 ? -8.861 2.131 6.867 1.00 94.50 143 CYS A N 1
ATOM 1146 C CA . CYS A 1 143 ? -9.475 1.597 5.652 1.00 94.50 143 CYS A CA 1
ATOM 1147 C C . CYS A 1 143 ? -9.611 0.069 5.676 1.00 94.50 143 CYS A C 1
ATOM 1149 O O . CYS A 1 143 ? -8.852 -0.614 6.371 1.00 94.50 143 CYS A O 1
ATOM 1151 N N . PRO A 1 144 ? -10.554 -0.486 4.897 1.00 93.19 144 PRO A N 1
ATOM 1152 C CA . PRO A 1 144 ? -10.625 -1.917 4.644 1.00 93.19 144 PRO A CA 1
ATOM 1153 C C . PRO A 1 144 ? -9.343 -2.495 4.044 1.00 93.19 144 PRO A C 1
ATOM 1155 O O . PRO A 1 144 ? -8.745 -1.920 3.132 1.00 93.19 144 PRO A O 1
ATOM 1158 N N . VAL A 1 145 ? -8.966 -3.675 4.530 1.00 91.19 145 VAL A N 1
ATOM 1159 C CA . VAL A 1 145 ? -7.905 -4.517 3.973 1.00 91.19 145 VAL A CA 1
ATOM 1160 C C . VAL A 1 145 ? -8.568 -5.520 3.035 1.00 91.19 145 VAL A C 1
ATOM 1162 O O . VAL A 1 145 ? -8.957 -6.607 3.441 1.00 91.19 145 VAL A O 1
ATOM 1165 N N . LEU A 1 146 ? -8.746 -5.128 1.774 1.00 88.38 146 LEU A N 1
ATOM 1166 C CA . LEU A 1 146 ? -9.635 -5.816 0.823 1.00 88.38 146 LEU A CA 1
ATOM 1167 C C . LEU A 1 146 ? -9.210 -7.254 0.455 1.00 88.38 146 LEU A C 1
ATOM 1169 O O . LEU A 1 146 ? -10.012 -8.012 -0.072 1.00 88.38 146 LEU A O 1
ATOM 1173 N N . TRP A 1 147 ? -7.970 -7.654 0.749 1.00 88.31 147 TRP A N 1
ATOM 1174 C CA . TRP A 1 147 ? -7.486 -9.027 0.539 1.00 88.31 147 TRP A CA 1
ATOM 1175 C C . TRP A 1 147 ? -7.729 -9.957 1.734 1.00 88.31 147 TRP A C 1
ATOM 1177 O O . TRP A 1 147 ? -7.327 -11.121 1.710 1.00 88.31 147 TRP A O 1
ATOM 1187 N N . ARG A 1 148 ? -8.351 -9.454 2.803 1.00 88.31 148 ARG A N 1
ATOM 1188 C CA . ARG A 1 148 ? -8.681 -10.228 3.995 1.00 88.31 148 ARG A CA 1
ATOM 1189 C C . ARG A 1 148 ? -10.132 -9.989 4.373 1.00 88.31 148 ARG A C 1
ATOM 1191 O O . ARG A 1 148 ? -10.555 -8.851 4.561 1.00 88.31 148 ARG A O 1
ATOM 1198 N N . ASP A 1 149 ? -10.870 -11.081 4.543 1.00 86.38 149 ASP A N 1
ATOM 1199 C CA . ASP A 1 149 ? -12.264 -10.996 4.955 1.00 86.38 149 ASP A CA 1
ATOM 1200 C C . ASP A 1 149 ? -12.397 -10.274 6.303 1.00 86.38 149 ASP A C 1
ATOM 1202 O O . ASP A 1 149 ? -11.642 -10.529 7.249 1.00 86.38 149 ASP A O 1
ATOM 1206 N N . ARG A 1 150 ? -13.353 -9.343 6.348 1.00 90.75 150 ARG A N 1
ATOM 1207 C CA . ARG A 1 150 ? -13.719 -8.537 7.518 1.00 90.75 150 ARG A CA 1
ATOM 1208 C C . ARG A 1 150 ? -12.521 -7.978 8.304 1.00 90.75 150 ARG A C 1
ATOM 1210 O O . ARG A 1 150 ? -12.417 -8.155 9.517 1.00 90.75 150 ARG A O 1
ATOM 1217 N N . ALA A 1 151 ? -11.641 -7.252 7.616 1.00 93.50 151 ALA A N 1
ATOM 1218 C CA . ALA A 1 151 ? -10.491 -6.585 8.221 1.00 93.50 151 ALA A CA 1
ATOM 1219 C C . ALA A 1 151 ? -10.422 -5.086 7.876 1.00 93.50 151 ALA A C 1
ATOM 1221 O O . ALA A 1 151 ? -10.542 -4.703 6.712 1.00 93.50 151 ALA A O 1
ATOM 1222 N N . LEU A 1 152 ? -10.156 -4.243 8.876 1.00 95.31 152 LEU A N 1
ATOM 1223 C CA . LEU A 1 152 ? -9.687 -2.865 8.698 1.00 95.31 152 LEU A CA 1
ATOM 1224 C C . LEU A 1 152 ? -8.258 -2.740 9.230 1.00 95.31 152 LEU A C 1
ATOM 1226 O O . LEU A 1 152 ? -7.908 -3.394 10.212 1.00 95.31 152 LEU A O 1
ATOM 1230 N N . VAL A 1 153 ? -7.465 -1.853 8.636 1.00 96.88 153 VAL A N 1
ATOM 1231 C CA . VAL A 1 153 ? -6.236 -1.335 9.248 1.00 96.88 153 VAL A CA 1
ATOM 1232 C C . VAL A 1 153 ? -6.511 0.063 9.787 1.00 96.88 153 VAL A C 1
ATOM 1234 O O . VAL A 1 153 ? -7.242 0.831 9.160 1.00 96.88 153 VAL A O 1
ATOM 1237 N N . ALA A 1 154 ? -5.947 0.382 10.948 1.00 97.81 154 ALA A N 1
ATOM 1238 C CA . ALA A 1 154 ? -6.033 1.685 11.582 1.00 97.81 154 ALA A CA 1
ATOM 1239 C C . ALA A 1 154 ? -4.661 2.091 12.142 1.00 97.81 154 ALA A C 1
ATOM 1241 O O . ALA A 1 154 ? -4.044 1.330 12.881 1.00 97.81 154 ALA A O 1
ATOM 1242 N N . TYR A 1 155 ? -4.176 3.280 11.795 1.00 98.31 155 TYR A N 1
ATOM 1243 C CA . TYR A 1 155 ? -2.895 3.813 12.263 1.00 98.31 155 TYR A CA 1
ATOM 1244 C C . TYR A 1 155 ? -2.942 5.339 12.292 1.00 98.31 155 TYR A C 1
ATOM 1246 O O . TYR A 1 155 ? -3.548 5.954 11.417 1.00 98.31 155 TYR A O 1
ATOM 1254 N N . SER A 1 156 ? -2.275 5.951 13.271 1.00 98.00 156 SER A N 1
ATOM 1255 C CA . SER A 1 156 ? -2.113 7.404 13.363 1.00 98.00 156 SER A CA 1
ATOM 1256 C C . SER A 1 156 ? -0.751 7.760 13.947 1.00 98.00 156 SER A C 1
ATOM 1258 O O . SER A 1 156 ? -0.402 7.269 15.021 1.00 98.00 156 SER A O 1
ATOM 1260 N N . ARG A 1 157 ? -0.014 8.681 13.316 1.00 97.94 157 ARG A N 1
ATOM 1261 C CA . ARG A 1 157 ? 1.216 9.249 13.903 1.00 97.94 157 ARG A CA 1
ATOM 1262 C C . ARG A 1 157 ? 0.951 10.055 15.176 1.00 97.94 157 ARG A C 1
ATOM 1264 O O . ARG A 1 157 ? 1.829 10.183 16.018 1.00 97.94 157 ARG A O 1
ATOM 1271 N N . HIS A 1 158 ? -0.254 10.599 15.332 1.00 97.88 158 HIS A N 1
ATOM 1272 C CA . HIS A 1 158 ? -0.597 11.501 16.439 1.00 97.88 158 HIS A CA 1
ATOM 1273 C C . HIS A 1 158 ? -1.534 10.874 17.476 1.00 97.88 158 HIS A C 1
ATOM 1275 O O . HIS A 1 158 ? -1.739 11.442 18.548 1.00 97.88 158 HIS A O 1
ATOM 1281 N N . GLY A 1 159 ? -2.073 9.694 17.177 1.00 97.44 159 GLY A N 1
ATOM 1282 C CA . GLY A 1 159 ? -3.106 9.056 17.976 1.00 97.44 159 GLY A CA 1
ATOM 1283 C C . GLY A 1 159 ? -4.494 9.635 17.700 1.00 97.44 159 GLY A C 1
ATOM 1284 O O . GLY A 1 159 ? -4.676 10.664 17.049 1.00 97.44 159 GLY A O 1
ATOM 1285 N N . VAL A 1 160 ? -5.504 8.931 18.193 1.00 96.25 160 VAL A N 1
ATOM 1286 C CA . VAL A 1 160 ? -6.922 9.256 18.019 1.00 96.25 160 VAL A CA 1
ATOM 1287 C C . VAL A 1 160 ? -7.631 8.977 19.338 1.00 96.25 160 VAL A C 1
ATOM 1289 O O . VAL A 1 160 ? -7.310 8.004 20.008 1.00 96.25 160 VAL A O 1
ATOM 1292 N N . SER A 1 161 ? -8.606 9.797 19.726 1.00 96.50 161 SER A N 1
ATOM 1293 C CA . SER A 1 161 ? -9.375 9.577 20.956 1.00 96.50 161 SER A CA 1
ATOM 1294 C C . SER A 1 161 ? -10.870 9.588 20.672 1.00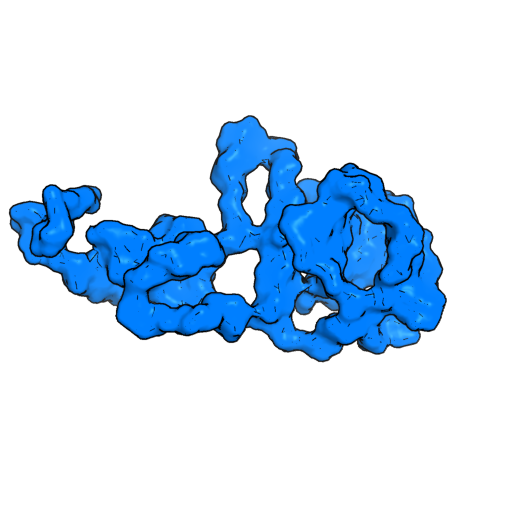 96.50 161 SER A C 1
ATOM 1296 O O . SER A 1 161 ? -11.391 10.575 20.155 1.00 96.50 161 SER A O 1
ATOM 1298 N N . GLY A 1 162 ? -11.544 8.480 20.996 1.00 94.44 162 GLY A N 1
ATOM 1299 C CA . GLY A 1 162 ? -13.003 8.350 20.981 1.00 94.44 162 GLY A CA 1
ATOM 1300 C C . GLY A 1 162 ? -13.672 8.613 19.630 1.00 94.44 162 GLY A C 1
ATOM 1301 O O . GLY A 1 162 ? -14.840 9.000 19.599 1.00 94.44 162 GLY A O 1
ATOM 1302 N N . ARG A 1 163 ? -12.959 8.446 18.511 1.00 96.69 163 ARG A N 1
ATOM 1303 C CA . ARG A 1 163 ? -13.486 8.764 17.179 1.00 96.69 163 ARG A CA 1
ATOM 1304 C C . ARG A 1 163 ? -14.453 7.682 16.723 1.00 96.69 163 ARG A C 1
ATOM 1306 O O . ARG A 1 163 ? -14.108 6.506 16.695 1.00 96.69 163 ARG A O 1
ATOM 1313 N N . THR A 1 164 ? -15.646 8.085 16.309 1.00 97.12 164 THR A N 1
ATOM 1314 C CA . THR A 1 164 ? -16.637 7.160 15.758 1.00 97.12 164 THR A CA 1
ATOM 1315 C C . THR A 1 164 ? -16.230 6.698 14.360 1.00 97.12 164 THR A C 1
ATOM 1317 O O . THR A 1 164 ? -16.044 7.522 13.465 1.00 97.12 164 THR A O 1
ATOM 1320 N N . ILE A 1 165 ? -16.130 5.383 14.166 1.00 96.62 165 ILE A N 1
ATOM 1321 C CA . ILE A 1 165 ? -15.824 4.739 12.883 1.00 96.62 165 ILE A CA 1
ATOM 1322 C C . ILE A 1 165 ? -16.995 3.836 12.500 1.00 96.62 165 ILE A C 1
ATOM 1324 O O . ILE A 1 165 ? -17.404 2.986 13.289 1.00 96.62 165 ILE A O 1
ATOM 1328 N N . ARG A 1 166 ? -17.524 4.004 11.283 1.00 95.25 166 ARG A N 1
ATOM 1329 C CA . ARG A 1 166 ? -18.518 3.096 10.705 1.00 95.25 166 ARG A CA 1
ATOM 1330 C C . ARG A 1 166 ? -17.822 1.909 10.055 1.00 95.25 166 ARG A C 1
ATOM 1332 O O . ARG A 1 166 ? -16.998 2.092 9.157 1.00 95.25 166 ARG A O 1
ATOM 1339 N N . LEU A 1 167 ? -18.176 0.710 10.501 1.00 94.62 167 LEU A N 1
ATOM 1340 C CA . LEU A 1 167 ? -17.727 -0.544 9.910 1.00 94.62 167 LEU A CA 1
ATOM 1341 C C . LEU A 1 167 ? -18.342 -0.733 8.513 1.00 94.62 167 LEU A C 1
ATOM 1343 O O . LEU A 1 167 ? -19.379 -0.133 8.212 1.00 94.62 167 LEU A O 1
ATOM 1347 N N . PRO A 1 168 ? -17.721 -1.553 7.648 1.00 91.69 168 PRO A N 1
ATOM 1348 C CA . PRO A 1 168 ? -18.289 -1.870 6.347 1.00 91.69 168 PRO A CA 1
ATOM 1349 C C . PRO A 1 168 ? -19.710 -2.435 6.456 1.00 91.69 168 PRO A C 1
ATOM 1351 O O . PRO A 1 168 ? -19.987 -3.301 7.283 1.00 91.69 168 PRO A O 1
ATOM 1354 N N . SER A 1 169 ? -20.604 -1.987 5.575 1.00 88.38 169 SER A N 1
ATOM 1355 C CA . SER A 1 169 ? -22.037 -2.336 5.594 1.00 88.38 169 SER A CA 1
ATOM 1356 C C . SER A 1 169 ? -22.355 -3.836 5.538 1.00 88.38 169 SER A C 1
ATOM 1358 O O . SER A 1 169 ? -23.429 -4.242 5.965 1.00 88.38 169 SER A O 1
ATOM 1360 N N . HIS A 1 170 ? -21.438 -4.671 5.044 1.00 87.75 170 HIS A N 1
ATOM 1361 C CA . HIS A 1 170 ? -21.596 -6.128 4.994 1.00 87.75 170 HIS A CA 1
ATOM 1362 C C . HIS A 1 170 ? -21.281 -6.834 6.330 1.00 87.75 170 HIS A C 1
ATOM 1364 O O . HIS A 1 170 ? -21.448 -8.048 6.429 1.00 87.75 170 HIS A O 1
ATOM 1370 N N . TRP A 1 171 ? -20.851 -6.106 7.368 1.00 91.50 171 TRP A N 1
ATOM 1371 C CA . TRP A 1 171 ? -20.579 -6.635 8.716 1.00 91.50 171 TRP A CA 1
ATOM 1372 C C . TRP A 1 171 ? -21.847 -6.617 9.589 1.00 91.50 171 TRP A C 1
ATOM 1374 O O . TRP A 1 171 ? -21.808 -6.231 10.754 1.00 91.50 171 TRP A O 1
ATOM 1384 N N . VAL A 1 172 ? -22.993 -6.996 9.016 1.00 88.19 172 VAL A N 1
ATOM 1385 C CA . VAL A 1 172 ? -24.321 -6.863 9.652 1.00 88.19 172 VAL A CA 1
ATOM 1386 C C . VAL A 1 172 ? -24.502 -7.722 10.908 1.00 88.19 172 VAL A C 1
ATOM 1388 O O . VAL A 1 172 ? -25.314 -7.401 11.767 1.00 88.19 172 VAL A O 1
ATOM 1391 N N . ASP A 1 173 ? -23.759 -8.819 11.013 1.00 90.69 173 ASP A N 1
ATOM 1392 C CA . ASP A 1 173 ? -23.800 -9.801 12.100 1.00 90.69 173 ASP A CA 1
ATOM 1393 C C . ASP A 1 173 ? -22.725 -9.561 13.175 1.00 90.69 173 ASP A C 1
ATOM 1395 O O . ASP A 1 173 ? -22.651 -10.294 14.163 1.00 90.69 173 ASP A O 1
ATOM 1399 N N . VAL A 1 174 ? -21.883 -8.539 13.005 1.00 93.94 174 VAL A N 1
ATOM 1400 C CA . VAL A 1 174 ? -20.766 -8.267 13.913 1.00 93.94 174 VAL A CA 1
ATOM 1401 C C . VAL A 1 174 ? -21.239 -7.415 15.088 1.00 93.94 174 VAL A C 1
ATOM 1403 O O . VAL A 1 174 ? -21.553 -6.240 14.933 1.00 93.94 174 VAL A O 1
ATOM 1406 N N . THR A 1 175 ? -21.240 -8.001 16.288 1.00 95.56 175 THR A N 1
ATOM 1407 C CA . THR A 1 175 ? -21.590 -7.302 17.543 1.00 95.56 175 THR A CA 1
ATOM 1408 C C . THR A 1 175 ? -20.373 -6.819 18.326 1.00 95.56 175 THR A C 1
ATOM 1410 O O . THR A 1 175 ? -20.497 -5.956 19.189 1.00 95.56 175 THR A O 1
ATOM 1413 N N . HIS A 1 176 ? -19.196 -7.381 18.047 1.00 96.25 176 HIS A N 1
ATOM 1414 C CA . HIS A 1 176 ? -17.931 -7.029 18.680 1.00 96.25 176 HIS A CA 1
ATOM 1415 C C . HIS A 1 176 ? -16.805 -7.122 17.657 1.00 96.25 176 HIS A C 1
ATOM 1417 O O . HIS A 1 176 ? -16.793 -8.022 16.816 1.00 96.25 176 HIS A O 1
ATOM 1423 N N . VAL A 1 177 ? -15.834 -6.222 17.763 1.00 96.94 177 VAL A N 1
ATOM 1424 C CA . VAL A 1 177 ? -14.591 -6.289 16.993 1.00 96.94 177 VAL A CA 1
ATOM 1425 C C . VAL A 1 177 ? -13.400 -6.391 17.921 1.00 96.94 177 VAL A C 1
ATOM 1427 O O . VAL A 1 177 ? -13.349 -5.777 18.987 1.00 96.94 177 VAL A O 1
ATOM 1430 N N . LYS A 1 178 ? -12.412 -7.146 17.477 1.00 96.31 178 LYS A N 1
ATOM 1431 C CA . LYS A 1 178 ? -11.121 -7.286 18.120 1.00 96.31 178 LYS A CA 1
ATOM 1432 C C . LYS A 1 178 ? -10.145 -6.297 17.503 1.00 96.31 178 LYS A C 1
ATOM 1434 O O . LYS A 1 178 ? -10.088 -6.163 16.282 1.00 96.31 178 LYS A O 1
ATOM 1439 N N . LEU A 1 179 ? -9.402 -5.606 18.356 1.00 97.25 179 LEU A N 1
ATOM 1440 C CA . LEU A 1 179 ? -8.282 -4.751 17.994 1.00 97.25 179 LEU A CA 1
ATOM 1441 C C . LEU A 1 179 ? -7.009 -5.519 18.331 1.00 97.25 179 LEU A C 1
ATOM 1443 O O . LEU A 1 179 ? -6.747 -5.800 19.507 1.00 97.25 179 LEU A O 1
ATOM 1447 N N . SER A 1 180 ? -6.233 -5.837 17.303 1.00 97.00 180 SER A N 1
ATOM 1448 C CA . SER A 1 180 ? -4.933 -6.489 17.439 1.00 97.00 180 SER A CA 1
ATOM 1449 C C . SER A 1 180 ? -3.830 -5.554 16.955 1.00 97.00 180 SER A C 1
ATOM 1451 O O . SER A 1 180 ? -3.964 -4.941 15.898 1.00 97.00 180 SER A O 1
ATOM 1453 N N . LEU A 1 181 ? -2.747 -5.442 17.721 1.00 96.81 181 LEU A N 1
ATOM 1454 C CA . LEU A 1 181 ? -1.536 -4.742 17.308 1.00 96.81 181 LEU A CA 1
ATOM 1455 C C . LEU A 1 181 ? -0.873 -5.516 16.172 1.00 96.81 181 LEU A C 1
ATOM 1457 O O . LEU A 1 181 ? -0.682 -6.725 16.279 1.00 96.81 181 LEU A O 1
ATOM 1461 N N . LEU A 1 182 ? -0.523 -4.811 15.103 1.00 95.50 182 LEU A N 1
ATOM 1462 C CA . LEU A 1 182 ? 0.282 -5.339 14.013 1.00 95.50 182 LEU A CA 1
ATOM 1463 C C . LEU A 1 182 ? 1.766 -5.207 14.368 1.00 95.50 182 LEU A C 1
ATOM 1465 O O . LEU A 1 182 ? 2.263 -4.094 14.534 1.00 95.50 182 LEU A O 1
ATOM 1469 N N . THR A 1 183 ? 2.463 -6.335 14.464 1.00 94.06 183 THR A N 1
ATOM 1470 C CA . THR A 1 183 ? 3.913 -6.422 14.682 1.00 94.06 183 THR A CA 1
ATOM 1471 C C . THR A 1 183 ? 4.582 -7.130 13.500 1.00 94.06 183 THR A C 1
ATOM 1473 O O . THR A 1 183 ? 3.906 -7.602 12.583 1.00 94.06 183 THR A O 1
ATOM 1476 N N . LEU A 1 184 ? 5.917 -7.199 13.497 1.00 91.19 184 LEU A N 1
ATOM 1477 C CA . LEU A 1 184 ? 6.656 -7.969 12.488 1.00 91.19 184 LEU A CA 1
ATOM 1478 C C . LEU A 1 184 ? 6.412 -9.481 12.614 1.00 91.19 184 LEU A C 1
ATOM 1480 O O . LEU A 1 184 ? 6.433 -10.185 11.608 1.00 91.19 184 LEU A O 1
ATOM 1484 N N . ASP A 1 185 ? 6.131 -9.959 13.828 1.00 91.69 185 ASP A N 1
ATOM 1485 C CA . ASP A 1 185 ? 5.917 -11.379 14.127 1.00 91.69 185 ASP A CA 1
ATOM 1486 C C . ASP A 1 185 ? 4.455 -11.817 13.955 1.00 91.69 185 ASP A C 1
ATOM 1488 O O . ASP A 1 185 ? 4.154 -13.012 13.935 1.00 91.69 185 ASP A O 1
ATOM 1492 N N . GLY A 1 186 ? 3.527 -10.866 13.821 1.00 91.75 186 GLY A N 1
ATOM 1493 C CA . GLY A 1 186 ? 2.120 -11.150 13.575 1.00 91.75 186 GLY A CA 1
ATOM 1494 C C . GLY A 1 186 ? 1.173 -10.188 14.279 1.00 91.75 186 GLY A C 1
ATOM 1495 O O . GLY A 1 186 ? 1.428 -8.994 14.401 1.00 91.75 186 GLY A O 1
ATOM 1496 N N . LEU A 1 187 ? 0.017 -10.711 14.684 1.00 93.62 187 LEU A N 1
ATOM 1497 C CA . LEU A 1 187 ? -1.005 -9.942 15.385 1.00 93.62 187 LEU A CA 1
ATOM 1498 C C . LEU A 1 187 ? -0.971 -10.273 16.870 1.00 93.62 187 LEU A C 1
ATOM 1500 O O . LEU A 1 187 ? -1.053 -11.440 17.242 1.00 93.62 187 LEU A O 1
ATOM 1504 N N . GLU A 1 188 ? -0.935 -9.241 17.704 1.00 95.12 188 GLU A N 1
ATOM 1505 C CA . GLU A 1 188 ? -1.054 -9.377 19.152 1.00 95.12 188 GLU A CA 1
ATOM 1506 C C . GLU A 1 188 ? -2.378 -8.806 19.636 1.00 95.12 188 GLU A C 1
ATOM 1508 O O . GLU A 1 188 ? -2.740 -7.672 19.324 1.00 95.12 188 GLU A O 1
ATOM 1513 N N . ASP A 1 189 ? -3.094 -9.556 20.455 1.00 93.94 189 ASP A N 1
ATOM 1514 C CA . ASP A 1 189 ? -4.388 -9.126 20.965 1.00 93.94 189 ASP A CA 1
ATOM 1515 C C . ASP A 1 189 ? -4.253 -7.957 21.938 1.00 93.94 189 ASP A C 1
ATOM 1517 O O . ASP A 1 189 ? -3.449 -7.991 22.869 1.00 93.94 189 ASP A O 1
ATOM 1521 N N . ARG A 1 190 ? -5.066 -6.911 21.742 1.00 93.62 190 ARG A N 1
ATOM 1522 C CA . ARG A 1 190 ? -5.042 -5.725 22.610 1.00 93.62 190 ARG A CA 1
ATOM 1523 C C . ARG A 1 190 ? -6.341 -5.519 23.357 1.00 93.62 190 ARG A C 1
ATOM 1525 O O . ARG A 1 190 ? -6.329 -5.382 24.577 1.00 93.62 190 ARG A O 1
ATOM 1532 N N . ARG A 1 191 ? -7.460 -5.437 22.638 1.00 94.06 191 ARG A N 1
ATOM 1533 C CA . ARG A 1 191 ? -8.771 -5.148 23.237 1.00 94.06 191 ARG A CA 1
ATOM 1534 C C . ARG A 1 191 ? -9.912 -5.557 22.320 1.00 94.06 191 ARG A C 1
ATOM 1536 O O . ARG A 1 191 ? -9.719 -5.751 21.126 1.00 94.06 191 ARG A O 1
ATOM 1543 N N . THR A 1 192 ? -11.107 -5.644 22.888 1.00 96.44 192 THR A N 1
ATOM 1544 C CA . THR A 1 192 ? -12.356 -5.835 22.144 1.00 96.44 192 THR A CA 1
ATOM 1545 C C . THR A 1 192 ? -13.219 -4.593 22.318 1.00 96.44 192 THR A C 1
ATOM 1547 O O . THR A 1 192 ? -13.268 -4.032 23.413 1.00 96.44 192 THR A O 1
ATOM 1550 N N . LEU A 1 193 ? -13.882 -4.161 21.250 1.00 96.69 193 LEU A N 1
ATOM 1551 C CA . LEU A 1 193 ? -14.855 -3.076 21.271 1.00 96.69 193 LEU A CA 1
ATOM 1552 C C . LEU A 1 193 ? -16.243 -3.617 20.913 1.00 96.69 193 LEU A C 1
ATOM 1554 O O . LEU A 1 193 ? -16.345 -4.439 19.997 1.00 96.69 193 LEU A O 1
ATOM 1558 N N . PRO A 1 194 ? -17.306 -3.163 21.597 1.00 97.12 194 PRO A N 1
ATOM 1559 C CA . PRO A 1 194 ? -18.662 -3.421 21.145 1.00 97.12 194 PRO A CA 1
ATOM 1560 C C . PRO A 1 194 ? -18.927 -2.664 19.841 1.00 97.12 194 PRO A C 1
ATOM 1562 O O . PRO A 1 194 ? -18.375 -1.585 19.606 1.00 97.12 194 PRO A O 1
ATOM 1565 N N . VAL A 1 195 ? -19.791 -3.237 19.013 1.00 97.25 195 VAL A N 1
ATOM 1566 C CA . VAL A 1 195 ? -20.341 -2.599 17.820 1.00 97.25 195 VAL A CA 1
ATOM 1567 C C . VAL A 1 195 ? -21.775 -2.194 18.123 1.00 97.25 195 VAL A C 1
ATOM 1569 O O . VAL A 1 195 ? -22.587 -3.035 18.504 1.00 97.25 195 VAL A O 1
ATOM 1572 N N . ASP A 1 196 ? -22.081 -0.915 17.933 1.00 95.81 196 ASP A N 1
ATOM 1573 C CA . ASP A 1 196 ? -23.420 -0.354 18.112 1.00 95.81 196 ASP A CA 1
ATOM 1574 C C . ASP A 1 196 ? -23.888 0.259 16.791 1.00 95.81 196 ASP A C 1
ATOM 1576 O O . ASP A 1 196 ? -23.244 1.164 16.268 1.00 95.81 196 ASP A O 1
ATOM 1580 N N . ASP A 1 197 ? -24.950 -0.286 16.193 1.00 93.50 197 ASP A N 1
ATOM 1581 C CA . ASP A 1 197 ? -25.465 0.129 14.873 1.00 93.50 197 ASP A CA 1
ATOM 1582 C C . ASP A 1 197 ? -24.380 0.225 13.764 1.00 93.50 197 ASP A C 1
ATOM 1584 O O . ASP A 1 197 ? -24.305 1.162 12.956 1.00 93.50 197 ASP A O 1
ATOM 1588 N N . GLY A 1 198 ? -23.467 -0.754 13.754 1.00 93.88 198 GLY A N 1
ATOM 1589 C CA . GLY A 1 198 ? -22.333 -0.799 12.823 1.00 93.88 198 GLY A CA 1
ATOM 1590 C C . GLY A 1 198 ? -21.253 0.256 13.093 1.00 93.88 198 GLY A C 1
ATOM 1591 O O . GLY A 1 198 ? -20.426 0.520 12.218 1.00 93.88 198 GLY A O 1
ATOM 1592 N N . LEU A 1 199 ? -21.253 0.882 14.271 1.00 96.56 199 LEU A N 1
ATOM 1593 C CA . LEU A 1 199 ? -20.278 1.881 14.702 1.00 96.56 199 LEU A CA 1
ATOM 1594 C C . LEU A 1 199 ? -19.394 1.343 15.829 1.00 96.56 199 LEU A C 1
ATOM 1596 O O . LEU A 1 199 ? -19.834 0.568 16.676 1.00 96.56 199 LEU A O 1
ATOM 1600 N N . ILE A 1 200 ? -18.151 1.820 15.868 1.00 97.31 200 ILE A N 1
ATOM 1601 C CA . ILE A 1 200 ? -17.220 1.625 16.986 1.00 97.31 200 ILE A CA 1
ATOM 1602 C C . ILE A 1 200 ? -16.650 2.972 17.438 1.00 97.31 200 ILE A C 1
ATOM 1604 O O . ILE A 1 200 ? -16.495 3.888 16.627 1.00 97.31 200 ILE A O 1
ATOM 1608 N N . SER A 1 201 ? -16.295 3.088 18.720 1.00 97.62 201 SER A N 1
ATOM 1609 C CA . SER A 1 201 ? -15.535 4.229 19.248 1.00 97.62 201 SER A CA 1
ATOM 1610 C C . SER A 1 201 ? -14.048 3.877 19.296 1.00 97.62 201 SER A C 1
ATOM 1612 O O . SER A 1 201 ? -13.602 3.109 20.149 1.00 97.62 201 SER A O 1
ATOM 1614 N N . LEU A 1 202 ? -13.284 4.395 18.337 1.00 97.62 202 LEU A N 1
ATOM 1615 C CA . LEU A 1 202 ? -11.870 4.097 18.164 1.00 97.62 202 LEU A CA 1
ATOM 1616 C C . LEU A 1 202 ? -10.995 5.107 18.917 1.00 97.62 202 LEU A C 1
ATOM 1618 O O . LEU A 1 202 ? -11.022 6.311 18.653 1.00 97.62 202 LEU A O 1
ATOM 1622 N N . THR A 1 203 ? -10.154 4.583 19.800 1.00 97.38 203 THR A N 1
ATOM 1623 C CA . THR A 1 203 ? -9.016 5.291 20.397 1.00 97.38 203 THR A CA 1
ATOM 1624 C C . THR A 1 203 ? -7.748 4.572 19.963 1.00 97.38 203 THR A C 1
ATOM 1626 O O . THR A 1 203 ? -7.724 3.345 20.022 1.00 97.38 203 THR A O 1
ATOM 1629 N N . LEU A 1 204 ? -6.728 5.314 19.540 1.00 97.00 204 LEU A N 1
ATOM 1630 C CA . LEU A 1 204 ? -5.397 4.832 19.173 1.00 97.00 204 LEU A CA 1
ATOM 1631 C C . LEU A 1 204 ? -4.344 5.676 19.891 1.00 97.00 204 LEU A C 1
ATOM 1633 O O . LEU A 1 204 ? -4.452 6.905 19.915 1.00 97.00 204 LEU A O 1
ATOM 1637 N N . ALA A 1 205 ? -3.308 5.044 20.430 1.00 97.44 205 ALA A N 1
ATOM 1638 C CA . ALA A 1 205 ? -2.098 5.762 20.804 1.00 97.44 205 ALA A CA 1
ATOM 1639 C C . ALA A 1 205 ? -1.345 6.242 19.547 1.00 97.44 205 ALA A C 1
ATOM 1641 O O . ALA A 1 205 ? -1.558 5.745 18.438 1.00 97.44 205 ALA A O 1
ATOM 1642 N N . ALA A 1 206 ? -0.464 7.230 19.719 1.00 97.56 206 ALA A N 1
ATOM 1643 C CA . ALA A 1 206 ? 0.444 7.646 18.656 1.00 97.56 206 ALA A CA 1
ATOM 1644 C C . ALA A 1 206 ? 1.323 6.463 18.225 1.00 97.56 206 ALA A C 1
ATOM 1646 O O . ALA A 1 206 ? 1.871 5.760 19.075 1.00 97.56 206 ALA A O 1
ATOM 1647 N N . HIS A 1 207 ? 1.446 6.264 16.913 1.00 96.62 207 HIS A N 1
ATOM 1648 C CA . HIS A 1 207 ? 2.192 5.170 16.296 1.00 96.62 207 HIS A CA 1
ATOM 1649 C C . HIS A 1 207 ? 1.695 3.761 16.687 1.00 96.62 207 HIS A C 1
ATOM 1651 O O . HIS A 1 207 ? 2.483 2.821 16.715 1.00 96.62 207 HIS A O 1
ATOM 1657 N N . GLU A 1 208 ? 0.398 3.592 16.981 1.00 96.00 208 GLU A N 1
ATOM 1658 C CA . GLU A 1 208 ? -0.221 2.287 17.280 1.00 96.00 208 GLU A CA 1
ATOM 1659 C C . GLU A 1 208 ? -0.874 1.689 16.009 1.00 96.00 208 GLU A C 1
ATOM 1661 O O . GLU A 1 208 ? -1.980 2.101 15.647 1.00 96.00 208 GLU A O 1
ATOM 1666 N N . PRO A 1 209 ? -0.226 0.740 15.298 1.00 97.06 209 PRO A N 1
ATOM 1667 C CA . PRO A 1 209 ? -0.809 0.076 14.132 1.00 97.06 209 PRO A CA 1
ATOM 1668 C C . PRO A 1 209 ? -1.766 -1.039 14.566 1.00 97.06 209 PRO A C 1
ATOM 1670 O O . PRO A 1 209 ? -1.353 -2.068 15.094 1.00 97.06 209 PRO A O 1
ATOM 1673 N N . ILE A 1 210 ? -3.060 -0.855 14.332 1.00 97.75 210 ILE A N 1
ATOM 1674 C CA . ILE A 1 210 ? -4.110 -1.787 14.738 1.00 97.75 210 ILE A CA 1
ATOM 1675 C C . ILE A 1 210 ? -4.774 -2.422 13.517 1.00 97.75 210 ILE A C 1
ATOM 1677 O O . ILE A 1 210 ? -5.128 -1.745 12.554 1.00 97.75 210 ILE A O 1
ATOM 1681 N N . VAL A 1 211 ? -5.022 -3.726 13.593 1.00 97.38 211 VAL A N 1
ATOM 1682 C CA . VAL A 1 211 ? -5.967 -4.431 12.724 1.00 97.38 211 VAL A CA 1
ATOM 1683 C C . VAL A 1 211 ? -7.265 -4.654 13.493 1.00 97.38 211 VAL A C 1
ATOM 1685 O O . VAL A 1 211 ? -7.252 -5.117 14.635 1.00 97.38 211 VAL A O 1
ATOM 1688 N N . ILE A 1 212 ? -8.390 -4.321 12.862 1.00 96.88 212 ILE A N 1
ATOM 1689 C CA . ILE A 1 212 ? -9.738 -4.425 13.427 1.00 96.88 212 ILE A CA 1
ATOM 1690 C C . ILE A 1 212 ? -10.510 -5.491 12.654 1.00 96.88 212 ILE A C 1
ATOM 1692 O O . ILE A 1 212 ? -10.589 -5.421 11.429 1.00 96.88 212 ILE A O 1
ATOM 1696 N N . GLY A 1 213 ? -11.118 -6.448 13.348 1.00 95.50 213 GLY A N 1
ATOM 1697 C CA . GLY A 1 213 ? -11.999 -7.437 12.722 1.00 95.50 213 GLY A CA 1
ATOM 1698 C C . GLY A 1 213 ? -12.676 -8.360 13.734 1.00 95.50 213 GLY A C 1
ATOM 1699 O O . GLY A 1 213 ? -12.336 -8.321 14.917 1.00 95.50 213 GLY A O 1
ATOM 1700 N N . PRO A 1 214 ? -13.627 -9.209 13.314 1.00 92.69 214 PRO A N 1
ATOM 1701 C CA . PRO A 1 214 ? -14.346 -10.136 14.191 1.00 92.69 214 PRO A CA 1
ATOM 1702 C C . PRO A 1 214 ? -13.528 -11.407 14.506 1.00 92.69 214 PRO A C 1
ATOM 1704 O O . PRO A 1 214 ? -14.096 -12.479 14.701 1.00 92.69 214 PRO A O 1
ATOM 1707 N N . PHE A 1 215 ? -12.192 -11.326 14.486 1.00 81.25 215 PHE A N 1
ATOM 1708 C CA . PHE A 1 215 ? -11.323 -12.502 14.564 1.00 81.25 215 PHE A CA 1
ATOM 1709 C C . PHE A 1 215 ? -11.501 -13.251 15.894 1.00 81.25 215 PHE A C 1
ATOM 1711 O O . PHE A 1 215 ? -11.617 -12.605 16.941 1.00 81.25 215 PHE A O 1
ATOM 1718 N N . PRO A 1 216 ? -11.463 -14.596 15.888 1.00 64.12 216 PRO A N 1
ATOM 1719 C CA . PRO A 1 216 ? -11.437 -15.371 17.123 1.00 64.12 216 PRO A CA 1
ATOM 1720 C C . PRO A 1 216 ? -10.202 -15.023 17.977 1.00 64.12 216 PRO A C 1
ATOM 1722 O O . PRO A 1 216 ? -9.199 -14.493 17.484 1.00 64.12 216 PRO A O 1
ATOM 1725 N N . ALA A 1 217 ? -10.274 -15.296 19.282 1.00 49.22 217 ALA A N 1
ATOM 1726 C CA . ALA A 1 217 ? -9.078 -15.330 20.121 1.00 49.22 217 ALA A CA 1
ATOM 1727 C C . ALA A 1 217 ? -8.147 -16.425 19.574 1.00 49.22 217 ALA A C 1
ATOM 1729 O O . ALA A 1 217 ? -8.602 -17.550 19.363 1.00 49.22 217 ALA A O 1
ATOM 1730 N N . SER A 1 218 ? -6.903 -16.059 19.260 1.00 49.72 218 SER A N 1
ATOM 1731 C CA . SER A 1 218 ? -5.841 -17.009 18.911 1.00 49.72 218 SER A CA 1
ATOM 1732 C C . SER A 1 218 ? -5.362 -17.736 20.155 1.00 49.72 218 SER A C 1
ATOM 1734 O O . SER A 1 218 ? -5.223 -17.036 21.185 1.00 49.72 218 SER A O 1
#